Protein AF-A0A399XQE9-F1 (afdb_monomer)

Sequence (237 aa):
MIFMLGLTLIFTWCTAFAGTRGLAKRIDSIGIAAVGGVVSLILTFLMLDSSIAAGPASAPYKAVIDPITFALFAFGCAGLLVFQWRRRRDPWSIAGAIVTLFLLTSKVHSPQYMIWLVAFFVVVNVPWWLIVPYLAADAVLLYSGFYWFATSPQLARNSWQDTFVISVYWRTAALLALLWWFTLAGRDLITGPGAVVEAERDRIEEPPVAEVVRSTGQALDGEEEFDELVPSGGTAL

pLDDT: mean 73.22, std 19.04, range [32.12, 97.12]

Foldseek 3Di:
DVVVVLVVVVVVVVVVPPDDDDPDPCPVVCVVVVVVVVVVVVVLVVLQVVLVVCPCVDPSVCVNLVVVLVVQLVVQLVVLVVLCVVQQFDVLLSVLLSLLSCCLSDPDDDVVSVVVNVVSCVVLVPDPVLVVQLVVLSVQLVVLVVCCVVPDDVSDDDPSVVSNVVSNVSNNVSSVVSSVCSSVSGDRCCPDVVVVVVVVVVVVVPDCVVVVVVVVVVVVVPPPPPPPDDDDDDDDD

Nearest PDB structures (foldseek):
  5c5b-assembly2_D  TM=2.072E-01  e=4.483E-01  Homo sapiens
  2z0o-assembly1_A-2  TM=2.409E-01  e=1.350E+00  Homo sapiens
  4h8s-assembly2_C  TM=1.877E-01  e=1.281E+00  Homo sapiens
  4nqi-assembly2_D  TM=1.973E-01  e=6.189E+00  Dictyostelium discoideum
  4nqi-assembly1_A  TM=1.932E-01  e=8.047E+00  Dictyostelium discoideum

Structure (mmCIF, N/CA/C/O backbone):
data_AF-A0A399XQE9-F1
#
_entry.id   AF-A0A399XQE9-F1
#
loop_
_atom_site.group_PDB
_atom_site.id
_atom_site.type_symbol
_atom_site.label_atom_id
_atom_site.label_alt_id
_atom_site.label_comp_id
_atom_site.label_asym_id
_atom_site.label_entity_id
_atom_site.label_seq_id
_atom_site.pdbx_PDB_ins_code
_atom_site.Cartn_x
_atom_site.Cartn_y
_atom_site.Cartn_z
_atom_site.occupancy
_atom_site.B_iso_or_equiv
_atom_site.auth_seq_id
_atom_site.auth_comp_id
_atom_site.auth_asym_id
_atom_site.auth_atom_id
_atom_site.pdbx_PDB_model_num
ATOM 1 N N . MET A 1 1 ? 7.052 10.022 -12.055 1.00 36.12 1 MET A N 1
ATOM 2 C CA . MET A 1 1 ? 5.642 10.486 -12.102 1.00 36.12 1 MET A CA 1
ATOM 3 C C . MET A 1 1 ? 4.800 10.054 -10.891 1.00 36.12 1 MET A C 1
ATOM 5 O O . MET A 1 1 ? 4.161 10.920 -10.316 1.00 36.12 1 MET A O 1
ATOM 9 N N . ILE A 1 2 ? 4.845 8.790 -10.430 1.00 37.56 2 ILE A N 1
ATOM 10 C CA . ILE A 1 2 ? 4.128 8.304 -9.216 1.00 37.56 2 ILE A CA 1
ATOM 11 C C . ILE A 1 2 ? 4.523 9.078 -7.943 1.00 37.56 2 ILE A C 1
ATOM 13 O O . ILE A 1 2 ? 3.669 9.466 -7.151 1.00 37.56 2 ILE A O 1
ATOM 17 N N . PHE A 1 3 ? 5.815 9.385 -7.795 1.00 39.41 3 PHE A N 1
ATOM 18 C CA . PHE A 1 3 ? 6.340 10.157 -6.664 1.00 39.41 3 PHE A CA 1
ATOM 19 C C . PHE A 1 3 ? 5.777 11.583 -6.570 1.00 39.41 3 PHE A C 1
ATOM 21 O O . PHE A 1 3 ? 5.604 12.090 -5.467 1.00 39.41 3 PHE A O 1
ATOM 28 N N . MET A 1 4 ? 5.441 12.223 -7.696 1.00 32.12 4 MET A N 1
ATOM 29 C CA . MET A 1 4 ? 4.941 13.601 -7.673 1.00 32.12 4 MET A CA 1
ATOM 30 C C . MET A 1 4 ? 3.479 13.682 -7.223 1.00 32.12 4 MET A C 1
ATOM 32 O O . MET A 1 4 ? 3.126 14.600 -6.488 1.00 32.12 4 MET A O 1
ATOM 36 N N . LEU A 1 5 ? 2.639 12.700 -7.569 1.00 38.34 5 LEU A N 1
ATOM 37 C CA . LEU A 1 5 ? 1.239 12.686 -7.127 1.00 38.34 5 LEU A CA 1
ATOM 38 C C . LEU A 1 5 ? 1.122 12.390 -5.621 1.00 38.34 5 LEU A C 1
ATOM 40 O O . LEU A 1 5 ? 0.339 13.040 -4.934 1.00 38.34 5 LEU A O 1
ATOM 44 N N . GLY A 1 6 ? 1.957 11.490 -5.086 1.00 35.56 6 GLY A N 1
ATOM 45 C CA . GLY A 1 6 ? 1.989 11.183 -3.649 1.00 35.56 6 GLY A CA 1
ATOM 46 C C . GLY A 1 6 ? 2.502 12.340 -2.783 1.00 35.56 6 GLY A C 1
ATOM 47 O O . GLY A 1 6 ? 1.895 12.654 -1.760 1.00 35.56 6 GLY A O 1
ATOM 48 N N . LEU A 1 7 ? 3.572 13.024 -3.211 1.00 45.38 7 LEU A N 1
ATOM 49 C CA . LEU A 1 7 ? 4.134 14.157 -2.465 1.00 45.38 7 LEU A CA 1
ATOM 50 C C . LEU A 1 7 ? 3.169 15.354 -2.431 1.00 45.38 7 LEU A C 1
ATOM 52 O O . LEU A 1 7 ? 3.010 15.984 -1.389 1.00 45.38 7 LEU A O 1
ATOM 56 N N . THR A 1 8 ? 2.483 15.629 -3.547 1.00 43.41 8 THR A N 1
ATOM 57 C CA . THR A 1 8 ? 1.513 16.733 -3.639 1.00 43.41 8 THR A CA 1
ATOM 58 C C . THR A 1 8 ? 0.302 16.480 -2.738 1.00 43.41 8 THR A C 1
ATOM 60 O O . THR A 1 8 ? -0.111 17.380 -2.015 1.00 43.41 8 THR A O 1
ATOM 63 N N . LEU A 1 9 ? -0.214 15.245 -2.686 1.00 46.50 9 LEU A N 1
ATOM 64 C CA . LEU A 1 9 ? -1.343 14.894 -1.814 1.00 46.50 9 LEU A CA 1
ATOM 65 C C . LEU A 1 9 ? -1.002 15.016 -0.321 1.00 46.50 9 LEU A C 1
ATOM 67 O O . LEU A 1 9 ? -1.841 15.478 0.449 1.00 46.50 9 LEU A O 1
ATOM 71 N N . ILE A 1 10 ? 0.226 14.672 0.083 1.00 49.66 10 ILE A N 1
ATOM 72 C CA . ILE A 1 10 ? 0.692 14.792 1.477 1.00 49.66 10 ILE A CA 1
ATOM 73 C C . ILE A 1 10 ? 0.948 16.257 1.851 1.00 49.66 10 ILE A C 1
ATOM 75 O O . ILE A 1 10 ? 0.582 16.686 2.946 1.00 49.66 10 ILE A O 1
ATOM 79 N N . PHE A 1 11 ? 1.507 17.052 0.935 1.00 44.94 11 PHE A N 1
ATOM 80 C CA . PHE A 1 11 ? 1.753 18.476 1.172 1.00 44.94 11 PHE A CA 1
ATOM 81 C C . PHE A 1 11 ? 0.442 19.270 1.278 1.00 44.94 11 PHE A C 1
ATOM 83 O O . PHE A 1 11 ? 0.295 20.090 2.185 1.00 44.94 11 PHE A O 1
ATOM 90 N N . THR A 1 12 ? -0.544 18.969 0.424 1.00 44.22 12 THR A N 1
ATOM 91 C CA . THR A 1 12 ? -1.910 19.513 0.517 1.00 44.22 12 THR A CA 1
ATOM 92 C C . THR A 1 12 ? -2.603 19.097 1.820 1.00 44.22 12 THR A C 1
ATOM 94 O O . THR A 1 12 ? -3.349 19.884 2.402 1.00 44.22 12 THR A O 1
ATOM 97 N N . TRP A 1 13 ? -2.320 17.896 2.332 1.00 43.56 13 TRP A N 1
ATOM 98 C CA . TRP A 1 13 ? -2.824 17.441 3.631 1.00 43.56 13 TRP A CA 1
ATOM 99 C C . TRP A 1 13 ? -2.196 18.199 4.814 1.00 43.56 13 TRP A C 1
ATOM 101 O O . TRP A 1 13 ? -2.898 18.561 5.759 1.00 43.56 13 TRP A O 1
ATOM 111 N N . CYS A 1 14 ? -0.892 18.489 4.765 1.00 43.03 14 CYS A N 1
ATOM 112 C CA . CYS A 1 14 ? -0.188 19.227 5.819 1.00 43.03 14 CYS A CA 1
ATOM 113 C C . CYS A 1 14 ? -0.568 20.714 5.875 1.00 43.03 14 CYS A C 1
ATOM 115 O O . CYS A 1 14 ? -0.676 21.270 6.970 1.00 43.03 14 CYS A O 1
ATOM 117 N N . THR A 1 15 ? -0.807 21.361 4.731 1.00 48.00 15 THR A N 1
ATOM 118 C CA . THR A 1 15 ? -1.210 22.778 4.694 1.00 48.00 15 THR A CA 1
ATOM 119 C C . THR A 1 15 ? -2.660 22.986 5.126 1.00 48.00 15 THR A C 1
ATOM 121 O O . THR A 1 15 ? -2.950 23.976 5.795 1.00 48.00 15 THR A O 1
ATOM 124 N N . ALA A 1 16 ? -3.552 22.027 4.860 1.00 46.34 16 ALA A N 1
ATOM 125 C CA . ALA A 1 16 ? -4.931 22.059 5.350 1.00 46.34 16 ALA A CA 1
ATOM 126 C C . ALA A 1 16 ? -5.043 21.894 6.883 1.00 46.34 16 ALA A C 1
ATOM 128 O O . ALA A 1 16 ? -6.036 22.313 7.475 1.00 46.34 16 ALA A O 1
ATOM 129 N N . PHE A 1 17 ? -4.030 21.310 7.542 1.00 45.00 17 PHE A N 1
ATOM 130 C CA . PHE A 1 17 ? -4.035 21.058 8.990 1.00 45.00 17 PHE A CA 1
ATOM 131 C C . PHE A 1 17 ? -3.495 22.234 9.833 1.00 45.00 17 PHE A C 1
ATOM 133 O O . PHE A 1 17 ? -3.746 22.308 11.038 1.00 45.00 17 PHE A O 1
ATOM 140 N N . ALA A 1 18 ? -2.788 23.189 9.219 1.00 44.09 18 ALA A N 1
ATOM 141 C CA . ALA A 1 18 ? -2.253 24.373 9.892 1.00 44.09 18 ALA A CA 1
ATOM 142 C C . ALA A 1 18 ? -3.331 25.468 10.044 1.00 44.09 18 ALA A C 1
ATOM 144 O O . ALA A 1 18 ? -3.284 26.524 9.416 1.00 44.09 18 ALA A O 1
ATOM 145 N N . GLY A 1 19 ? -4.324 25.183 10.889 1.00 40.09 19 GLY A N 1
ATOM 146 C CA . GLY A 1 19 ? -5.403 26.095 11.258 1.00 40.09 19 GLY A CA 1
ATOM 147 C C . GLY A 1 19 ? -4.909 27.404 11.888 1.00 40.09 19 GLY A C 1
ATOM 148 O O . GLY A 1 19 ? -4.081 27.434 12.798 1.00 40.09 19 GLY A O 1
ATOM 149 N N . THR A 1 20 ? -5.478 28.486 11.378 1.00 48.22 20 THR A N 1
ATOM 150 C CA . THR A 1 20 ? -5.307 29.912 11.662 1.00 48.22 20 THR A CA 1
ATOM 151 C C . THR A 1 20 ? -5.487 30.326 13.131 1.00 48.22 20 THR A C 1
ATOM 153 O O . THR A 1 20 ? -6.606 30.385 13.633 1.00 48.22 20 THR A O 1
ATOM 156 N N . ARG A 1 21 ? -4.407 30.778 13.792 1.00 44.94 21 ARG A N 1
ATOM 157 C CA . ARG A 1 21 ? -4.470 31.798 14.864 1.00 44.94 21 ARG A CA 1
ATOM 158 C C . ARG A 1 21 ? -3.240 32.722 14.826 1.00 44.94 21 ARG A C 1
ATOM 160 O O . ARG A 1 21 ? -2.124 32.273 15.055 1.00 44.94 21 ARG A O 1
ATOM 167 N N . GLY A 1 22 ? -3.469 34.018 14.574 1.00 46.72 22 GLY A N 1
ATOM 168 C CA . GLY A 1 22 ? -2.512 35.117 14.811 1.00 46.72 22 GLY A CA 1
ATOM 169 C C . GLY A 1 22 ? -1.822 35.689 13.562 1.00 46.72 22 GLY A C 1
ATOM 170 O O . GLY A 1 22 ? -0.687 35.330 13.262 1.00 46.72 22 GLY A O 1
ATOM 171 N N . LEU A 1 23 ? -2.494 36.603 12.847 1.00 49.50 23 LEU A N 1
ATOM 172 C CA . LEU A 1 23 ? -2.124 37.033 11.485 1.00 49.50 23 LEU A CA 1
ATOM 173 C C . LEU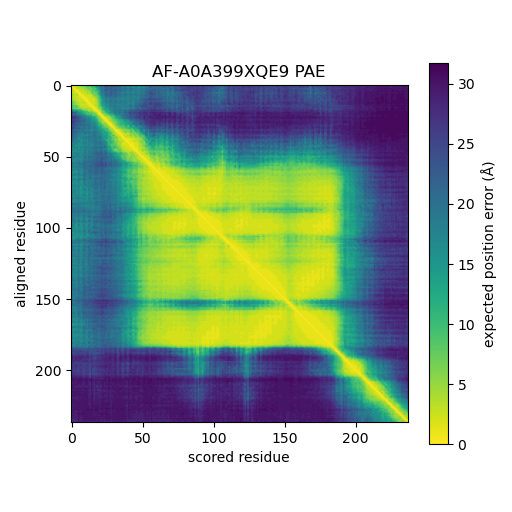 A 1 23 ? -1.225 38.289 11.372 1.00 49.50 23 LEU A C 1
ATOM 175 O O . LEU A 1 23 ? -0.766 38.586 10.280 1.00 49.50 23 LEU A O 1
ATOM 179 N N . ALA A 1 24 ? -0.931 39.044 12.435 1.00 42.66 24 ALA A N 1
ATOM 180 C CA . ALA A 1 24 ? -0.362 40.393 12.243 1.00 42.66 24 ALA A CA 1
ATOM 181 C C . ALA A 1 24 ? 1.175 40.527 12.368 1.00 42.66 24 ALA A C 1
ATOM 183 O O . ALA A 1 24 ? 1.722 41.525 11.921 1.00 42.66 24 ALA A O 1
ATOM 184 N N . LYS A 1 25 ? 1.903 39.550 12.938 1.00 45.38 25 LYS A N 1
ATOM 185 C CA . LYS A 1 25 ? 3.373 39.645 13.156 1.00 45.38 25 LYS A CA 1
ATOM 186 C C . LYS A 1 25 ? 4.239 38.776 12.231 1.00 45.38 25 LYS A C 1
ATOM 188 O O . LYS A 1 25 ? 5.454 38.766 12.375 1.00 45.38 25 LYS A O 1
ATOM 193 N N . ARG A 1 26 ? 3.639 38.023 11.303 1.00 48.34 26 ARG A N 1
ATOM 194 C CA . ARG A 1 26 ? 4.337 36.991 10.507 1.00 48.34 26 ARG A CA 1
ATOM 195 C C . ARG A 1 26 ? 4.832 37.447 9.126 1.00 48.34 26 ARG A C 1
ATOM 197 O O . ARG A 1 26 ? 5.540 36.683 8.482 1.00 48.34 26 ARG A O 1
ATOM 204 N N . ILE A 1 27 ? 4.479 38.644 8.658 1.00 42.94 27 ILE A N 1
ATOM 205 C CA . ILE A 1 27 ? 4.632 39.020 7.240 1.00 42.94 27 ILE A CA 1
ATOM 206 C C . ILE A 1 27 ? 6.106 39.180 6.814 1.00 42.94 27 ILE A C 1
ATOM 208 O O . ILE A 1 27 ? 6.468 38.682 5.751 1.00 42.94 27 ILE A O 1
ATOM 212 N N . ASP A 1 28 ? 6.989 39.696 7.674 1.00 39.31 28 ASP A N 1
ATOM 213 C CA . ASP A 1 28 ? 8.415 39.845 7.323 1.00 39.31 28 ASP A CA 1
ATOM 214 C C . ASP A 1 28 ? 9.219 38.539 7.472 1.00 39.31 28 ASP A C 1
ATOM 216 O O . ASP A 1 28 ? 10.180 38.291 6.746 1.00 39.31 28 ASP A O 1
ATOM 220 N N . SER A 1 29 ? 8.793 37.637 8.365 1.00 44.66 29 SER A N 1
ATOM 221 C CA . SER A 1 29 ? 9.433 36.325 8.574 1.00 44.66 29 SER A CA 1
ATOM 222 C C . SER A 1 29 ? 9.066 35.309 7.485 1.00 44.66 29 SER A C 1
ATOM 224 O O . SER A 1 29 ? 9.827 34.379 7.215 1.00 44.66 29 SER A O 1
ATOM 226 N N . ILE A 1 30 ? 7.899 35.482 6.852 1.00 44.22 30 ILE A N 1
ATOM 227 C CA . ILE A 1 30 ? 7.416 34.624 5.763 1.00 44.22 30 ILE A CA 1
ATOM 228 C C . ILE A 1 30 ? 8.213 34.868 4.475 1.00 44.22 30 ILE A C 1
ATOM 230 O O . ILE A 1 30 ? 8.467 33.909 3.757 1.00 44.22 30 ILE A O 1
ATOM 234 N N . GLY A 1 31 ? 8.674 36.095 4.202 1.00 35.50 31 GLY A N 1
ATOM 235 C CA . GLY A 1 31 ? 9.421 36.412 2.976 1.00 35.50 31 GLY A CA 1
ATOM 236 C C . GLY A 1 31 ? 10.750 35.655 2.852 1.00 35.50 31 GLY A C 1
ATOM 237 O O . GLY A 1 31 ? 11.025 35.044 1.822 1.00 35.50 31 GLY A O 1
ATOM 238 N N . ILE A 1 32 ? 11.548 35.609 3.923 1.00 40.22 32 ILE A N 1
ATOM 239 C CA . ILE A 1 32 ? 12.858 34.928 3.929 1.00 40.22 32 ILE A CA 1
ATOM 240 C C . ILE A 1 32 ? 12.692 33.398 3.981 1.00 40.22 32 ILE A C 1
ATOM 242 O O . ILE A 1 32 ? 13.408 32.672 3.289 1.00 40.22 32 ILE A O 1
ATOM 246 N N . ALA A 1 33 ? 11.702 32.897 4.729 1.00 37.69 33 ALA A N 1
ATOM 247 C CA . ALA A 1 33 ? 11.375 31.470 4.768 1.00 37.69 33 ALA A CA 1
ATOM 248 C C . ALA A 1 33 ? 10.777 30.962 3.442 1.00 37.69 33 ALA A C 1
ATOM 250 O O . ALA A 1 33 ? 11.044 29.828 3.048 1.00 37.69 33 ALA A O 1
ATOM 251 N N . ALA A 1 34 ? 10.015 31.793 2.725 1.00 37.66 34 ALA A N 1
ATOM 252 C CA . ALA A 1 34 ? 9.467 31.462 1.413 1.00 37.66 34 ALA A CA 1
ATOM 253 C C . ALA A 1 34 ? 10.558 31.426 0.337 1.00 37.66 34 ALA A C 1
ATOM 255 O O . ALA A 1 34 ? 10.585 30.489 -0.454 1.00 37.66 34 ALA A O 1
ATOM 256 N N . VAL A 1 35 ? 11.503 32.373 0.339 1.00 41.50 35 VAL A N 1
ATOM 257 C CA . VAL A 1 35 ? 12.636 32.368 -0.606 1.00 41.50 35 VAL A CA 1
ATOM 258 C C . VAL A 1 35 ? 13.576 31.187 -0.335 1.00 41.50 35 VAL A C 1
ATOM 260 O O . VAL A 1 35 ? 13.934 30.468 -1.266 1.00 41.50 35 VAL A O 1
ATOM 263 N N . GLY A 1 36 ? 13.906 30.910 0.932 1.00 37.31 36 GLY A N 1
ATOM 264 C CA . GLY A 1 36 ? 14.682 29.720 1.308 1.00 37.31 36 GLY A CA 1
ATOM 265 C C . GLY A 1 36 ? 13.955 28.408 0.991 1.00 37.31 36 GLY A C 1
ATOM 266 O O . GLY A 1 36 ? 14.570 27.459 0.506 1.00 37.31 36 GLY A O 1
ATOM 267 N N . GLY A 1 37 ? 12.635 28.373 1.187 1.00 41.78 37 GLY A N 1
ATOM 268 C CA . GLY A 1 37 ? 11.780 27.242 0.838 1.00 41.78 37 GLY A CA 1
ATOM 269 C C . GLY A 1 37 ? 11.727 26.986 -0.665 1.00 41.78 37 GLY A C 1
ATOM 270 O O . GLY A 1 37 ? 11.872 25.842 -1.077 1.00 41.78 37 GLY A O 1
ATOM 271 N N . VAL A 1 38 ? 11.603 28.032 -1.486 1.00 47.47 38 VAL A N 1
ATOM 272 C CA . VAL A 1 38 ? 11.597 27.932 -2.955 1.00 47.47 38 VAL A CA 1
ATOM 273 C C . VAL A 1 38 ? 12.956 27.468 -3.480 1.00 47.47 38 VAL A C 1
ATOM 275 O O . VAL A 1 38 ? 13.002 26.561 -4.305 1.00 47.47 38 VAL A O 1
ATOM 278 N N . VAL A 1 39 ? 14.066 27.998 -2.957 1.00 47.84 39 VAL A N 1
ATOM 279 C CA . VAL A 1 39 ? 15.419 27.539 -3.325 1.00 47.84 39 VAL A CA 1
ATOM 280 C C . VAL A 1 39 ? 15.646 26.086 -2.894 1.00 47.84 39 VAL A C 1
ATOM 282 O O . VAL A 1 39 ? 16.178 25.299 -3.672 1.00 47.84 39 VAL A O 1
ATOM 285 N N . SER A 1 40 ? 15.186 25.689 -1.704 1.00 47.16 40 SER A N 1
ATOM 286 C CA . SER A 1 40 ? 15.262 24.300 -1.230 1.00 47.16 40 SER A CA 1
ATOM 287 C C . SER A 1 40 ? 14.404 23.348 -2.072 1.00 47.16 40 SER A C 1
ATOM 289 O O . SER A 1 40 ? 14.862 22.257 -2.410 1.00 47.16 40 SER A O 1
ATOM 291 N N . LEU A 1 41 ? 13.206 23.768 -2.493 1.00 55.91 41 LEU A N 1
ATOM 292 C CA . LEU A 1 41 ? 12.329 23.003 -3.387 1.00 55.91 41 LEU A CA 1
ATOM 293 C C . LEU A 1 41 ? 12.936 22.849 -4.782 1.00 55.91 41 LEU A C 1
ATOM 295 O O . LEU A 1 41 ? 12.914 21.751 -5.329 1.00 55.91 41 LEU A O 1
ATOM 299 N N . ILE A 1 42 ? 13.522 23.918 -5.329 1.00 59.50 42 ILE A N 1
ATOM 300 C CA . ILE A 1 42 ? 14.213 23.906 -6.624 1.00 59.50 42 ILE A CA 1
ATOM 301 C C . ILE A 1 42 ? 15.447 23.003 -6.561 1.00 59.50 42 ILE A C 1
ATOM 303 O O . ILE A 1 42 ? 15.623 22.160 -7.433 1.00 59.50 42 ILE A O 1
ATOM 307 N N . LEU A 1 43 ? 16.274 23.107 -5.517 1.00 54.50 43 LEU A N 1
ATOM 308 C CA . LEU A 1 43 ? 17.444 22.241 -5.342 1.00 54.50 43 LEU A CA 1
ATOM 309 C C . LEU A 1 43 ? 17.049 20.777 -5.144 1.00 54.50 43 LEU A C 1
ATOM 311 O O . LEU A 1 43 ? 17.681 19.898 -5.720 1.00 54.50 43 LEU A O 1
ATOM 315 N N . THR A 1 44 ? 15.980 20.514 -4.389 1.00 61.34 44 THR A N 1
ATOM 316 C CA . THR A 1 44 ? 15.436 19.160 -4.213 1.00 61.34 44 THR A CA 1
ATOM 317 C C . THR A 1 44 ? 14.899 18.618 -5.533 1.00 61.34 44 THR A C 1
ATOM 319 O O . THR A 1 44 ? 15.145 17.463 -5.859 1.00 61.34 44 THR A O 1
ATOM 322 N N . PHE A 1 45 ? 14.216 19.447 -6.324 1.00 66.06 45 PHE A N 1
ATOM 323 C CA . PHE A 1 45 ? 13.711 19.079 -7.643 1.00 66.06 45 PHE A CA 1
ATOM 324 C C . PHE A 1 45 ? 14.847 18.797 -8.638 1.00 66.06 45 PHE A C 1
ATOM 326 O O . PHE A 1 45 ? 14.804 17.784 -9.327 1.00 66.06 45 PHE A O 1
ATOM 333 N N . LEU A 1 46 ? 15.901 19.617 -8.660 1.00 63.34 46 LEU A N 1
ATOM 334 C CA . LEU A 1 46 ? 17.082 19.419 -9.513 1.00 63.34 46 LEU A CA 1
ATOM 335 C C . LEU A 1 46 ? 17.920 18.198 -9.088 1.00 63.34 46 LEU A C 1
ATOM 337 O O . LEU A 1 46 ? 18.401 17.444 -9.935 1.00 63.34 46 LEU A O 1
ATOM 341 N N . MET A 1 47 ? 18.071 17.961 -7.781 1.00 65.31 47 MET A N 1
ATOM 342 C CA . MET A 1 47 ? 18.687 16.741 -7.236 1.00 65.31 47 MET A CA 1
ATOM 343 C C . MET A 1 47 ? 17.864 15.498 -7.570 1.00 65.31 47 MET A C 1
ATOM 345 O O . MET A 1 47 ? 18.421 14.451 -7.894 1.00 65.31 47 MET A O 1
ATOM 349 N N . LEU A 1 48 ? 16.536 15.607 -7.520 1.00 69.44 48 LEU A N 1
ATOM 350 C CA . LEU A 1 48 ? 15.632 14.522 -7.875 1.00 69.44 48 LEU A CA 1
ATOM 351 C C . LEU A 1 48 ? 15.698 14.220 -9.377 1.00 69.44 48 LEU A C 1
ATOM 353 O O . LEU A 1 48 ? 15.780 13.053 -9.741 1.00 69.44 48 LEU A O 1
ATOM 357 N N . ASP A 1 49 ? 15.732 15.240 -10.234 1.00 71.31 49 ASP A N 1
ATOM 358 C CA . ASP A 1 49 ? 15.830 15.086 -11.691 1.00 71.31 49 ASP A CA 1
ATOM 359 C C . ASP A 1 49 ? 17.153 14.423 -12.107 1.00 71.31 49 ASP A C 1
ATOM 361 O O . ASP A 1 49 ? 17.161 13.400 -12.793 1.00 71.31 49 ASP A O 1
ATOM 365 N N . SER A 1 50 ? 18.275 14.915 -11.576 1.00 69.75 50 SER A N 1
ATOM 366 C CA . SER A 1 50 ? 19.602 14.325 -11.812 1.00 69.75 50 SER A CA 1
ATOM 367 C C . SER A 1 50 ? 19.730 12.895 -11.267 1.00 69.75 50 SER A C 1
ATOM 369 O O . SER A 1 50 ? 20.329 12.032 -11.913 1.00 69.75 50 SER A O 1
ATOM 371 N N . SER A 1 51 ? 19.113 12.602 -10.121 1.00 72.00 51 SER A N 1
ATOM 372 C CA . SER A 1 51 ? 19.093 11.252 -9.542 1.00 72.00 51 SER A CA 1
ATOM 373 C C . SER A 1 51 ? 18.194 10.290 -10.323 1.00 72.00 51 SER A C 1
ATOM 375 O O . SER A 1 51 ? 18.540 9.119 -10.473 1.00 72.00 51 SER A O 1
ATOM 377 N N . ILE A 1 52 ? 17.062 10.763 -10.857 1.00 71.31 52 ILE A N 1
ATOM 378 C CA . ILE A 1 52 ? 16.185 9.978 -11.740 1.00 71.31 52 ILE A CA 1
ATOM 379 C C . ILE A 1 52 ? 16.901 9.678 -13.062 1.00 71.31 52 ILE A C 1
ATOM 381 O O . ILE A 1 52 ? 16.862 8.535 -13.522 1.00 71.31 52 ILE A O 1
ATOM 385 N N . ALA A 1 53 ? 17.598 10.664 -13.635 1.00 77.25 53 ALA A N 1
ATOM 386 C CA . ALA A 1 53 ? 18.359 10.507 -14.873 1.00 77.25 53 ALA A CA 1
ATOM 387 C C . ALA A 1 53 ? 19.515 9.498 -14.742 1.00 77.25 53 ALA A C 1
ATOM 389 O O . ALA A 1 53 ? 19.793 8.758 -15.684 1.00 77.25 53 ALA A O 1
ATOM 390 N N . ALA A 1 54 ? 20.150 9.410 -13.567 1.00 77.81 54 ALA A N 1
ATOM 391 C CA . ALA A 1 54 ? 21.202 8.429 -13.280 1.00 77.81 54 ALA A CA 1
ATOM 392 C C . ALA A 1 54 ? 20.701 6.967 -13.263 1.00 77.81 54 ALA A C 1
ATOM 394 O O . ALA A 1 54 ? 21.499 6.029 -13.321 1.00 77.81 54 ALA A O 1
ATOM 395 N N . GLY A 1 55 ? 19.384 6.758 -13.201 1.00 74.69 55 GLY A N 1
ATOM 396 C CA . GLY A 1 55 ? 18.751 5.447 -13.277 1.00 74.69 55 GLY A CA 1
ATOM 397 C C . GLY A 1 55 ? 18.696 4.693 -11.939 1.00 74.69 55 GLY A C 1
ATOM 398 O O . GLY A 1 55 ? 19.474 4.956 -11.018 1.00 74.69 55 GLY A O 1
ATOM 399 N N . PRO A 1 56 ? 17.789 3.706 -11.814 1.00 73.94 56 PRO A N 1
ATOM 400 C CA . PRO A 1 56 ? 17.387 3.121 -10.530 1.00 73.94 56 PRO A CA 1
ATOM 401 C C . PRO A 1 56 ? 18.466 2.282 -9.828 1.00 73.94 56 PRO A C 1
ATOM 403 O O . PRO A 1 56 ? 18.410 2.065 -8.616 1.00 73.94 56 PRO A O 1
ATOM 406 N N . ALA A 1 57 ? 19.462 1.796 -10.572 1.00 78.56 57 ALA A N 1
ATOM 407 C CA . ALA A 1 57 ? 20.576 1.035 -10.009 1.00 78.56 57 ALA A CA 1
ATOM 408 C C . ALA A 1 57 ? 21.667 1.932 -9.394 1.00 78.56 57 ALA A C 1
ATOM 410 O O . ALA A 1 57 ? 22.476 1.443 -8.599 1.00 78.56 57 ALA A O 1
ATOM 411 N N . SER A 1 58 ? 21.683 3.223 -9.741 1.00 85.38 58 SER A N 1
ATOM 412 C CA . SER A 1 58 ? 22.749 4.155 -9.381 1.00 85.38 58 SER A CA 1
ATOM 413 C C . SER A 1 58 ? 22.735 4.531 -7.892 1.00 85.38 58 SER A C 1
ATOM 415 O O . SER A 1 58 ? 21.690 4.579 -7.238 1.00 85.38 58 SER A O 1
ATOM 417 N N . ALA A 1 59 ? 23.919 4.806 -7.340 1.00 87.06 59 ALA A N 1
ATOM 418 C CA . ALA A 1 59 ? 24.076 5.316 -5.979 1.00 87.06 59 ALA A CA 1
ATOM 419 C C . ALA A 1 59 ? 23.304 6.629 -5.709 1.00 87.06 59 ALA A C 1
ATOM 421 O O . ALA A 1 59 ? 22.606 6.672 -4.694 1.00 87.06 59 ALA A O 1
ATOM 422 N N . PRO A 1 60 ? 23.349 7.667 -6.577 1.00 85.12 60 PRO A N 1
ATOM 423 C CA . PRO A 1 60 ? 22.597 8.904 -6.342 1.00 85.12 60 PRO A CA 1
ATOM 424 C C . PRO A 1 60 ? 21.082 8.677 -6.301 1.00 85.12 60 PRO A C 1
ATOM 426 O O . PRO A 1 60 ? 20.415 9.200 -5.412 1.00 85.12 60 PRO A O 1
ATOM 429 N N . TYR A 1 61 ? 20.541 7.816 -7.172 1.00 82.06 61 TYR A N 1
ATOM 430 C CA . TYR A 1 61 ? 19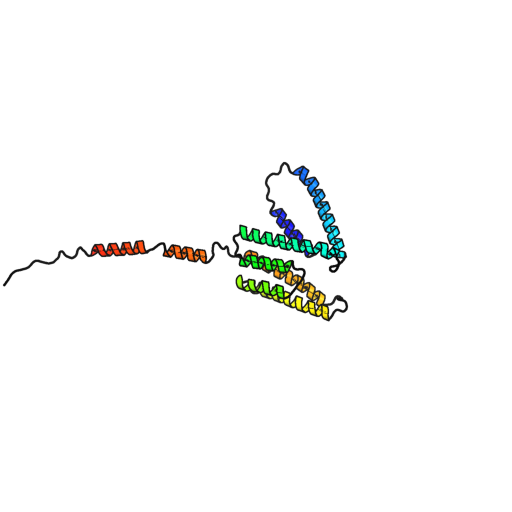.125 7.443 -7.123 1.00 82.06 61 TYR A CA 1
ATOM 431 C C . TYR A 1 61 ? 18.732 6.854 -5.765 1.00 82.06 61 TYR A C 1
ATOM 433 O O . TYR A 1 61 ? 17.766 7.298 -5.141 1.00 82.06 61 TYR A O 1
ATOM 441 N N . LYS A 1 62 ? 19.502 5.874 -5.278 1.00 84.75 62 LYS A N 1
ATOM 442 C CA . LYS A 1 62 ? 19.238 5.216 -3.989 1.00 84.75 62 LYS A CA 1
ATOM 443 C C . LYS A 1 62 ? 19.347 6.194 -2.819 1.00 84.75 62 LYS A C 1
ATOM 445 O O . LYS A 1 62 ? 18.485 6.175 -1.946 1.00 84.75 62 LYS A O 1
ATOM 450 N N . ALA A 1 63 ? 20.344 7.081 -2.841 1.00 86.06 63 ALA A N 1
ATOM 451 C CA . ALA A 1 63 ? 20.565 8.084 -1.800 1.00 86.06 63 ALA A CA 1
ATOM 452 C C . ALA A 1 63 ? 19.385 9.056 -1.632 1.00 86.06 63 ALA A C 1
ATOM 454 O O . ALA A 1 63 ? 19.159 9.549 -0.531 1.00 86.06 63 ALA A O 1
ATOM 455 N N . VAL A 1 64 ? 18.618 9.308 -2.697 1.00 85.31 64 VAL A N 1
ATOM 456 C CA . VAL A 1 64 ? 17.422 10.162 -2.652 1.00 85.31 64 VAL A CA 1
ATOM 457 C C . VAL A 1 64 ? 16.162 9.356 -2.333 1.00 85.31 64 VAL A C 1
ATOM 459 O O . VAL A 1 64 ? 15.366 9.751 -1.482 1.00 85.31 64 VAL A O 1
ATOM 462 N N . ILE A 1 65 ? 15.962 8.213 -2.989 1.00 82.69 65 ILE A N 1
ATOM 463 C CA . ILE A 1 65 ? 14.707 7.455 -2.886 1.00 82.69 65 ILE A CA 1
ATOM 464 C C . ILE A 1 65 ? 14.563 6.727 -1.551 1.00 82.69 65 ILE A C 1
ATOM 466 O O . ILE A 1 65 ? 13.451 6.667 -1.020 1.00 82.69 65 ILE A O 1
ATOM 470 N N . ASP A 1 66 ? 15.651 6.203 -0.988 1.00 86.56 66 ASP A N 1
ATOM 471 C CA . ASP A 1 66 ? 15.610 5.481 0.285 1.00 86.56 66 ASP A CA 1
ATOM 472 C C . ASP A 1 66 ? 15.098 6.360 1.450 1.00 86.56 66 ASP A C 1
ATOM 474 O O . ASP A 1 66 ? 14.122 5.957 2.093 1.00 86.56 66 ASP A O 1
ATOM 478 N N . PRO A 1 67 ? 15.640 7.572 1.713 1.00 87.12 67 PRO A N 1
ATOM 479 C CA . PRO A 1 67 ? 15.134 8.420 2.792 1.00 87.12 67 PRO A CA 1
ATOM 480 C C . PRO A 1 67 ? 13.727 8.957 2.517 1.00 87.12 67 PRO A C 1
ATOM 482 O O . PRO A 1 67 ? 12.935 9.049 3.452 1.00 87.12 67 PRO A O 1
ATOM 485 N N . ILE A 1 68 ? 13.376 9.267 1.262 1.00 84.88 68 ILE A N 1
ATOM 486 C CA . ILE A 1 68 ? 12.013 9.700 0.907 1.00 84.88 68 ILE A CA 1
ATOM 487 C C . ILE A 1 68 ? 11.010 8.598 1.239 1.00 84.88 68 ILE A C 1
ATOM 489 O O . ILE A 1 68 ? 9.995 8.846 1.887 1.00 84.88 68 ILE A O 1
ATOM 493 N N . THR A 1 69 ? 11.303 7.372 0.818 1.00 81.62 69 THR A N 1
ATOM 494 C CA . THR A 1 69 ? 10.436 6.216 1.046 1.00 81.62 69 THR A CA 1
ATOM 495 C C . THR A 1 69 ? 10.279 5.928 2.538 1.00 81.62 69 THR A C 1
ATOM 497 O O . THR A 1 69 ? 9.162 5.718 3.015 1.00 81.62 69 THR A O 1
ATOM 500 N N . PHE A 1 70 ? 11.383 5.979 3.288 1.00 85.88 70 PHE A N 1
ATOM 501 C CA . PHE A 1 70 ? 11.364 5.828 4.740 1.00 85.88 70 PHE A CA 1
ATOM 502 C C . PHE A 1 70 ? 10.541 6.929 5.420 1.00 85.88 70 PHE A C 1
ATOM 504 O O . PHE A 1 70 ? 9.706 6.630 6.272 1.00 85.88 70 PHE A O 1
ATOM 511 N N . ALA A 1 71 ? 10.725 8.188 5.019 1.00 85.81 71 ALA A N 1
ATOM 512 C CA . ALA A 1 71 ? 9.971 9.314 5.556 1.00 85.81 71 ALA A CA 1
ATOM 513 C C . ALA A 1 71 ? 8.469 9.171 5.270 1.00 85.81 71 ALA A C 1
ATOM 515 O O . ALA A 1 71 ? 7.663 9.335 6.181 1.00 85.81 71 ALA A O 1
ATOM 516 N N . LEU A 1 72 ? 8.084 8.805 4.043 1.00 84.38 72 LEU A N 1
ATOM 517 C CA . LEU A 1 72 ? 6.684 8.560 3.676 1.00 84.38 72 LEU A CA 1
ATOM 518 C C . LEU A 1 72 ? 6.051 7.473 4.547 1.00 84.38 72 LEU A C 1
ATOM 520 O O . LEU A 1 72 ? 4.940 7.656 5.047 1.00 84.38 72 LEU A O 1
ATOM 524 N N . PHE A 1 73 ? 6.768 6.371 4.771 1.00 86.38 73 PHE A N 1
ATOM 525 C CA . PHE A 1 73 ? 6.304 5.306 5.651 1.00 86.38 73 PHE A CA 1
ATOM 526 C C . PHE A 1 73 ? 6.177 5.784 7.105 1.00 86.38 73 PHE A C 1
ATOM 528 O O . PHE A 1 73 ? 5.126 5.610 7.719 1.00 86.38 73 PHE A O 1
ATOM 535 N N . ALA A 1 74 ? 7.205 6.444 7.646 1.00 85.62 74 ALA A N 1
ATOM 536 C CA . ALA A 1 74 ? 7.219 6.923 9.027 1.00 85.62 74 ALA A CA 1
ATOM 537 C C . ALA A 1 74 ? 6.114 7.959 9.297 1.00 85.62 74 ALA A C 1
ATOM 539 O O . ALA A 1 74 ? 5.362 7.825 10.266 1.00 85.62 74 ALA A O 1
ATOM 540 N N . PHE A 1 75 ? 5.967 8.960 8.424 1.00 86.56 75 PHE A N 1
ATOM 541 C CA . PHE A 1 75 ? 4.921 9.976 8.543 1.00 86.56 75 PHE A CA 1
ATOM 542 C C . PHE A 1 75 ? 3.526 9.400 8.308 1.00 86.56 75 PHE A C 1
ATOM 544 O O . PHE A 1 75 ? 2.594 9.784 9.013 1.00 86.56 75 PHE A O 1
ATOM 551 N N . GLY A 1 76 ? 3.368 8.457 7.376 1.00 84.50 76 GLY A N 1
ATOM 552 C CA . GLY A 1 76 ? 2.093 7.776 7.170 1.00 84.50 76 GLY A CA 1
ATOM 553 C C . GLY A 1 76 ? 1.688 6.929 8.383 1.00 84.50 76 GLY A C 1
ATOM 554 O O . GLY A 1 76 ? 0.547 7.025 8.829 1.00 84.50 76 GLY A O 1
ATOM 555 N N . CYS A 1 77 ? 2.623 6.192 8.992 1.00 89.12 77 CYS A N 1
ATOM 556 C CA . CYS A 1 77 ? 2.395 5.468 10.246 1.00 89.12 77 CYS A CA 1
ATOM 557 C C . CYS A 1 77 ? 2.005 6.417 11.384 1.00 89.12 77 CYS A C 1
ATOM 559 O O . CYS A 1 77 ? 0.991 6.197 12.046 1.00 89.12 77 CYS A O 1
ATOM 561 N N . ALA A 1 78 ? 2.755 7.505 11.582 1.00 88.06 78 ALA A N 1
ATOM 562 C CA . ALA A 1 78 ? 2.419 8.516 12.583 1.00 88.06 78 ALA A CA 1
ATOM 563 C C . ALA A 1 78 ? 1.026 9.123 12.331 1.00 88.06 78 ALA A C 1
ATOM 565 O O . ALA A 1 78 ? 0.237 9.269 13.263 1.00 88.06 78 ALA A O 1
ATOM 566 N N . GLY A 1 79 ? 0.689 9.416 11.071 1.00 85.75 79 GLY A N 1
ATOM 567 C CA . GLY A 1 79 ? -0.625 9.909 10.665 1.00 85.75 79 GLY A CA 1
ATOM 568 C C . GLY A 1 79 ? -1.754 8.930 10.989 1.00 85.75 79 GLY A C 1
ATOM 569 O O . GLY A 1 79 ? -2.765 9.340 11.559 1.00 85.75 79 GLY A O 1
ATOM 570 N N . LEU A 1 80 ? -1.568 7.638 10.700 1.00 87.44 80 LEU A N 1
ATOM 571 C CA . LEU A 1 80 ? -2.533 6.580 11.019 1.00 87.44 80 LEU A CA 1
ATOM 572 C C . LEU A 1 80 ? -2.713 6.394 12.532 1.00 87.44 80 LEU A C 1
ATOM 574 O O . LEU A 1 80 ? -3.843 6.241 12.991 1.00 87.44 80 LEU A O 1
ATOM 578 N N . LEU A 1 81 ? -1.638 6.480 13.318 1.00 87.12 81 LEU A N 1
ATOM 579 C CA . LEU A 1 81 ? -1.703 6.403 14.783 1.00 87.12 81 LEU A CA 1
ATOM 580 C C . LEU A 1 81 ? -2.388 7.633 15.398 1.00 87.12 81 LEU A C 1
ATOM 582 O O . LEU A 1 81 ? -3.230 7.503 16.286 1.00 87.12 81 LEU A O 1
ATOM 586 N N . VAL A 1 82 ? -2.097 8.840 14.902 1.00 84.12 82 VAL A N 1
ATOM 587 C CA . VAL A 1 82 ? -2.805 10.064 15.321 1.00 84.12 82 VAL A CA 1
ATOM 588 C C . VAL A 1 82 ? -4.281 9.995 14.925 1.00 84.12 82 VAL A C 1
ATOM 590 O O . VAL A 1 82 ? -5.153 10.403 15.698 1.00 84.12 82 VAL A O 1
ATOM 593 N N . PHE A 1 83 ? -4.580 9.462 13.740 1.00 80.56 83 PHE A N 1
ATOM 594 C CA . PHE A 1 83 ? -5.948 9.231 13.287 1.00 80.56 83 PHE A CA 1
ATOM 595 C C . PHE A 1 83 ? -6.679 8.242 14.201 1.00 80.56 83 PHE A C 1
ATOM 597 O O . PHE A 1 83 ? -7.780 8.552 14.660 1.00 80.56 83 PHE A O 1
ATOM 604 N N . GLN A 1 84 ? -6.044 7.117 14.544 1.00 85.12 84 GLN A N 1
ATOM 605 C CA . GLN A 1 84 ? -6.551 6.149 15.517 1.00 85.12 84 GLN A CA 1
ATOM 606 C C . GLN A 1 84 ? -6.842 6.813 16.863 1.00 85.12 84 GLN A C 1
ATOM 608 O O . GLN A 1 84 ? -7.948 6.666 17.382 1.00 85.12 84 GLN A O 1
ATOM 613 N N . TRP A 1 85 ? -5.890 7.577 17.408 1.00 81.12 85 TRP A N 1
ATOM 614 C CA . TRP A 1 85 ? -6.047 8.263 18.692 1.00 81.12 85 TRP A CA 1
ATOM 615 C C . TRP A 1 85 ? -7.260 9.195 18.679 1.00 81.12 85 TRP A C 1
ATOM 617 O O . TRP A 1 85 ? -8.083 9.175 19.597 1.00 81.12 85 TRP A O 1
ATOM 627 N N . ARG A 1 86 ? -7.389 10.024 17.637 1.00 82.94 86 ARG A N 1
ATOM 628 C CA . ARG A 1 86 ? -8.454 11.034 17.543 1.00 82.94 86 ARG A CA 1
ATOM 629 C C . ARG A 1 86 ? -9.830 10.448 17.274 1.00 82.94 86 ARG A C 1
ATOM 631 O O . ARG A 1 86 ? -10.819 11.037 17.698 1.00 82.94 86 ARG A O 1
ATOM 638 N N . ARG A 1 87 ? -9.900 9.345 16.531 1.00 79.50 87 ARG A N 1
ATOM 639 C CA . ARG A 1 87 ? -11.163 8.737 16.093 1.00 79.50 87 ARG A CA 1
ATOM 640 C C . ARG A 1 87 ? -11.521 7.461 16.854 1.00 79.50 87 ARG A C 1
ATOM 642 O O . ARG A 1 87 ? -12.555 6.895 16.560 1.00 79.50 87 ARG A O 1
ATOM 649 N N . ARG A 1 88 ? -10.694 7.009 17.809 1.00 82.31 88 ARG A N 1
ATOM 650 C CA . ARG A 1 88 ? -10.903 5.778 18.605 1.00 82.31 88 ARG A CA 1
ATOM 651 C C . ARG A 1 88 ? -11.250 4.556 17.735 1.00 82.31 88 ARG A C 1
ATOM 653 O O . ARG A 1 88 ? -12.105 3.745 18.088 1.00 82.31 88 ARG A O 1
ATOM 660 N N . ARG A 1 89 ? -10.560 4.441 16.594 1.00 80.38 89 ARG A N 1
ATOM 661 C CA . ARG A 1 89 ? -10.743 3.354 15.624 1.00 80.38 89 ARG A CA 1
ATOM 662 C C . ARG A 1 89 ? -10.235 2.029 16.180 1.00 80.38 89 ARG A C 1
ATOM 664 O O . ARG A 1 89 ? -9.267 1.999 16.942 1.00 80.38 89 ARG A O 1
ATOM 671 N N . ASP A 1 90 ? -10.855 0.950 15.720 1.00 86.06 90 ASP A N 1
ATOM 672 C CA . ASP A 1 90 ? -10.397 -0.418 15.939 1.00 86.06 90 ASP A CA 1
ATOM 673 C C . ASP A 1 90 ? -8.894 -0.602 15.591 1.00 86.06 90 ASP A C 1
ATOM 675 O O . ASP A 1 90 ? -8.477 -0.277 14.470 1.00 86.06 90 ASP A O 1
ATOM 679 N N . PRO A 1 91 ? -8.059 -1.110 16.523 1.00 89.31 91 PRO A N 1
ATOM 680 C CA . PRO A 1 91 ? -6.627 -1.299 16.306 1.00 89.31 91 PRO A CA 1
ATOM 681 C C . PRO A 1 91 ? -6.312 -2.281 15.175 1.00 89.31 91 PRO A C 1
ATOM 683 O O . PRO A 1 91 ? -5.296 -2.101 14.505 1.00 89.31 91 PRO A O 1
ATOM 686 N N . TRP A 1 92 ? -7.162 -3.282 14.921 1.00 91.25 92 TRP A N 1
ATOM 687 C CA . TRP A 1 92 ? -6.917 -4.264 13.858 1.00 91.25 92 TRP A CA 1
ATOM 688 C C . TRP A 1 92 ? -7.032 -3.635 12.473 1.00 91.25 92 TRP A C 1
ATOM 690 O O . TRP A 1 92 ? -6.183 -3.862 11.609 1.00 91.25 92 TRP A O 1
ATOM 700 N N . SER A 1 93 ? -8.030 -2.773 12.294 1.00 91.75 93 SER A N 1
ATOM 701 C CA . SER A 1 93 ? -8.197 -1.972 11.082 1.00 91.75 93 SER A CA 1
ATOM 702 C C . SER A 1 93 ? -6.987 -1.063 10.826 1.00 91.75 93 SER A C 1
ATOM 704 O O . SER A 1 93 ? -6.479 -1.000 9.707 1.00 91.75 93 SER A O 1
ATOM 706 N N . ILE A 1 94 ? -6.455 -0.413 11.866 1.00 92.50 94 ILE A N 1
ATOM 707 C CA . ILE A 1 94 ? -5.272 0.458 11.746 1.00 92.50 94 ILE A CA 1
ATOM 708 C C . ILE A 1 94 ? -3.992 -0.344 11.491 1.00 92.50 94 ILE A C 1
ATOM 710 O O . ILE A 1 94 ? -3.173 0.066 10.669 1.00 92.50 94 ILE A O 1
ATOM 714 N N . ALA A 1 95 ? -3.824 -1.504 12.126 1.00 94.19 95 ALA A N 1
ATOM 715 C CA . ALA A 1 95 ? -2.708 -2.402 11.845 1.00 94.19 95 ALA A CA 1
ATOM 716 C C . ALA A 1 95 ? -2.727 -2.880 10.380 1.00 94.19 95 ALA A C 1
ATOM 718 O O . ALA A 1 95 ? -1.697 -2.821 9.705 1.00 94.19 95 ALA A O 1
ATOM 719 N N . GLY A 1 96 ? -3.903 -3.235 9.848 1.00 94.50 96 GLY A N 1
ATOM 720 C CA . GLY A 1 96 ? -4.086 -3.541 8.425 1.00 94.50 96 GLY A CA 1
ATOM 721 C C . GLY A 1 96 ? -3.733 -2.361 7.510 1.00 94.50 96 GLY A C 1
ATOM 722 O O . GLY A 1 96 ? -3.042 -2.543 6.503 1.00 94.50 96 GLY A O 1
ATOM 723 N N . ALA A 1 97 ? -4.113 -1.133 7.883 1.00 93.62 97 ALA A N 1
ATOM 724 C CA . ALA A 1 97 ? -3.726 0.083 7.161 1.00 93.62 97 ALA A CA 1
ATOM 725 C C . ALA A 1 97 ? -2.203 0.305 7.157 1.00 93.62 97 ALA A C 1
ATOM 727 O O . ALA A 1 97 ? -1.638 0.626 6.113 1.00 93.62 97 ALA A O 1
ATOM 728 N N . ILE A 1 98 ? -1.525 0.097 8.290 1.00 94.81 98 ILE A N 1
ATOM 729 C CA . ILE A 1 98 ? -0.063 0.231 8.403 1.00 94.81 98 ILE A CA 1
ATOM 730 C C . ILE A 1 98 ? 0.648 -0.808 7.532 1.00 94.81 98 ILE A C 1
ATOM 732 O O . ILE A 1 98 ? 1.591 -0.465 6.818 1.00 94.81 98 ILE A O 1
ATOM 736 N N . VAL A 1 99 ? 0.185 -2.060 7.534 1.00 95.88 99 VAL A N 1
ATOM 737 C CA . VAL A 1 99 ? 0.732 -3.102 6.651 1.00 95.88 99 VAL A CA 1
ATOM 738 C C . VAL A 1 99 ? 0.496 -2.738 5.185 1.00 95.88 99 VAL A C 1
ATOM 740 O O . VAL A 1 99 ? 1.417 -2.818 4.377 1.00 95.88 99 VAL A O 1
ATOM 743 N N . THR A 1 100 ? -0.692 -2.244 4.834 1.00 94.75 100 THR A N 1
ATOM 744 C CA . THR A 1 100 ? -0.985 -1.768 3.471 1.00 94.75 100 THR A CA 1
ATOM 745 C C . THR A 1 100 ? -0.052 -0.626 3.058 1.00 94.75 100 THR A C 1
ATOM 747 O O . THR A 1 100 ? 0.490 -0.633 1.952 1.00 94.75 100 THR A O 1
ATOM 750 N N . LEU A 1 101 ? 0.184 0.330 3.960 1.00 91.50 101 LEU A N 1
ATOM 751 C CA . LEU A 1 101 ? 1.111 1.438 3.751 1.00 91.50 101 LEU A CA 1
ATOM 752 C C . LEU A 1 101 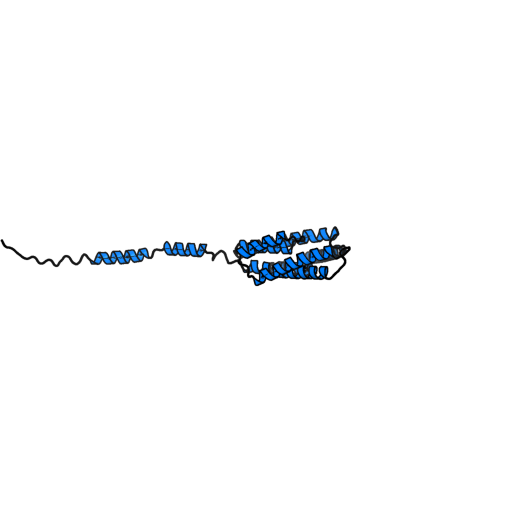? 2.546 0.933 3.553 1.00 91.50 101 LEU A C 1
ATOM 754 O O . LEU A 1 101 ? 3.211 1.368 2.616 1.00 91.50 101 LEU A O 1
ATOM 758 N N . PHE A 1 102 ? 2.994 -0.028 4.367 1.00 93.06 102 PHE A N 1
ATOM 759 C CA . PHE A 1 102 ? 4.290 -0.686 4.196 1.00 93.06 102 PHE A CA 1
ATOM 760 C C . PHE A 1 102 ? 4.420 -1.309 2.799 1.00 93.06 102 PHE A C 1
ATOM 762 O O . PHE A 1 102 ? 5.427 -1.090 2.125 1.00 93.06 102 PHE A O 1
ATOM 769 N N . LEU A 1 103 ? 3.399 -2.029 2.321 1.00 91.81 103 LEU A N 1
ATOM 770 C CA . LEU A 1 103 ? 3.389 -2.654 0.989 1.00 91.81 103 LEU A CA 1
ATOM 771 C C . LEU A 1 103 ? 3.395 -1.637 -0.164 1.00 91.81 103 LEU A C 1
ATOM 773 O O . LEU A 1 103 ? 3.822 -1.988 -1.269 1.00 91.81 103 LEU A O 1
ATOM 777 N N . LEU A 1 104 ? 2.901 -0.420 0.077 1.00 89.06 104 LEU A N 1
ATOM 778 C CA . LEU A 1 104 ? 2.866 0.677 -0.891 1.00 89.06 104 LEU A CA 1
ATOM 779 C C . LEU A 1 104 ? 4.218 1.396 -0.982 1.00 89.06 104 LEU A C 1
ATOM 781 O O . LEU A 1 104 ? 4.633 1.800 -2.065 1.00 89.06 104 LEU A O 1
ATOM 785 N N . THR A 1 105 ? 4.910 1.541 0.149 1.00 87.31 105 THR A N 1
ATOM 786 C CA . THR A 1 105 ? 6.226 2.189 0.217 1.00 87.31 105 THR A CA 1
ATOM 787 C C . THR A 1 105 ? 7.381 1.214 -0.003 1.00 87.31 105 THR A C 1
ATOM 789 O O . THR A 1 105 ? 8.499 1.632 -0.263 1.00 87.31 105 THR A O 1
ATOM 792 N N . SER A 1 106 ? 7.167 -0.095 0.099 1.00 85.81 106 SER A N 1
ATOM 793 C CA . SER A 1 106 ? 8.256 -1.065 -0.039 1.00 85.81 106 SER A CA 1
ATOM 794 C C . SER A 1 106 ? 8.844 -1.075 -1.450 1.00 85.81 106 SER A C 1
ATOM 796 O O . SER A 1 106 ? 8.158 -1.373 -2.424 1.00 85.81 106 SER A O 1
ATOM 798 N N . LYS A 1 107 ? 10.154 -0.813 -1.550 1.00 77.56 107 LYS A N 1
ATOM 799 C CA . LYS A 1 107 ? 10.910 -0.910 -2.811 1.00 77.56 107 LYS A CA 1
ATOM 800 C C . LYS A 1 107 ? 11.164 -2.351 -3.259 1.00 77.56 107 LYS A C 1
ATOM 802 O O . LYS A 1 107 ? 11.401 -2.598 -4.436 1.00 77.56 107 LYS A O 1
ATOM 807 N N . VAL A 1 108 ? 11.163 -3.289 -2.312 1.00 80.12 108 VAL A N 1
ATOM 808 C CA . VAL A 1 108 ? 11.314 -4.719 -2.586 1.00 80.12 108 VAL A CA 1
ATOM 809 C C . VAL A 1 108 ? 9.931 -5.335 -2.585 1.00 80.12 108 VAL A C 1
ATOM 811 O O . VAL A 1 108 ? 9.198 -5.233 -1.603 1.00 80.12 108 VAL A O 1
ATOM 814 N N . HIS A 1 109 ? 9.588 -5.990 -3.685 1.00 81.00 109 HIS A N 1
ATOM 815 C CA . HIS A 1 109 ? 8.395 -6.807 -3.756 1.00 81.00 109 HIS A CA 1
ATOM 816 C C . HIS A 1 109 ? 8.772 -8.260 -3.452 1.00 81.00 109 HIS A C 1
ATOM 818 O O . HIS A 1 109 ? 9.646 -8.827 -4.103 1.00 81.00 109 HIS A O 1
ATOM 824 N N . SER A 1 110 ? 8.127 -8.843 -2.445 1.00 85.25 110 SER A N 1
ATOM 825 C CA . SER A 1 110 ? 8.259 -10.254 -2.091 1.00 85.25 110 SER A CA 1
ATOM 826 C C . SER A 1 110 ? 6.864 -10.835 -1.867 1.00 85.25 110 SER A C 1
ATOM 828 O O . SER A 1 110 ? 6.081 -10.208 -1.142 1.00 85.25 110 SER A O 1
ATOM 830 N N . PRO A 1 111 ? 6.556 -12.038 -2.392 1.00 83.25 111 PRO A N 1
ATOM 831 C CA . PRO A 1 111 ? 5.292 -12.729 -2.118 1.00 83.25 111 PRO A CA 1
ATOM 832 C C . PRO A 1 111 ? 5.016 -12.920 -0.619 1.00 83.25 111 PRO A C 1
ATOM 834 O O . PRO A 1 111 ? 3.867 -12.992 -0.192 1.00 83.25 111 PRO A O 1
ATOM 837 N N . GLN A 1 112 ? 6.062 -12.940 0.214 1.00 89.25 112 GLN A N 1
ATOM 838 C CA . GLN A 1 112 ? 5.919 -13.011 1.667 1.00 89.25 112 GLN A CA 1
ATOM 839 C C . GLN A 1 112 ? 5.216 -11.777 2.262 1.00 89.25 112 GLN A C 1
ATOM 841 O O . GLN A 1 112 ? 4.545 -11.888 3.281 1.00 89.25 112 GLN A O 1
ATOM 846 N N . TYR A 1 113 ? 5.326 -10.594 1.654 1.00 89.69 113 TYR A N 1
ATOM 847 C CA . TYR A 1 113 ? 4.631 -9.409 2.170 1.00 89.69 113 TYR A CA 1
ATOM 848 C C . TYR A 1 113 ? 3.127 -9.465 1.892 1.00 89.69 113 TYR A C 1
ATOM 850 O O . TYR A 1 113 ? 2.338 -8.927 2.666 1.00 89.69 113 TYR A O 1
ATOM 858 N N . MET A 1 114 ? 2.713 -10.163 0.830 1.00 89.00 114 MET A N 1
ATOM 859 C CA . MET A 1 114 ? 1.301 -10.342 0.494 1.00 89.00 114 MET A CA 1
ATOM 860 C C . MET A 1 114 ? 0.550 -11.083 1.609 1.00 89.00 114 MET A C 1
ATOM 862 O O . MET A 1 114 ? -0.540 -10.658 1.992 1.00 89.00 114 MET A O 1
ATOM 866 N N . ILE A 1 115 ? 1.136 -12.151 2.166 1.00 91.94 115 ILE A N 1
ATOM 867 C CA . ILE A 1 115 ? 0.473 -12.976 3.193 1.00 91.94 115 ILE A CA 1
ATOM 868 C C . ILE A 1 115 ? 0.218 -12.216 4.499 1.00 91.94 115 ILE A C 1
ATOM 870 O O . ILE A 1 115 ? -0.735 -12.532 5.208 1.00 91.94 115 ILE A O 1
ATOM 874 N N . TRP A 1 116 ? 1.015 -11.185 4.801 1.00 94.50 116 TRP A N 1
ATOM 875 C CA . TRP A 1 116 ? 0.780 -10.336 5.971 1.00 94.50 116 TRP A CA 1
ATOM 876 C C . TRP A 1 116 ? -0.561 -9.622 5.862 1.00 94.50 116 TRP A C 1
ATOM 878 O O . TRP A 1 116 ? -1.286 -9.523 6.846 1.00 94.50 116 TRP A O 1
ATOM 888 N N . LEU A 1 117 ? -0.915 -9.170 4.658 1.00 93.62 117 LEU A N 1
ATOM 889 C CA . LEU A 1 117 ? -2.164 -8.460 4.423 1.00 93.62 117 LEU A CA 1
ATOM 890 C C . LEU A 1 117 ? -3.381 -9.398 4.437 1.00 93.62 117 LEU 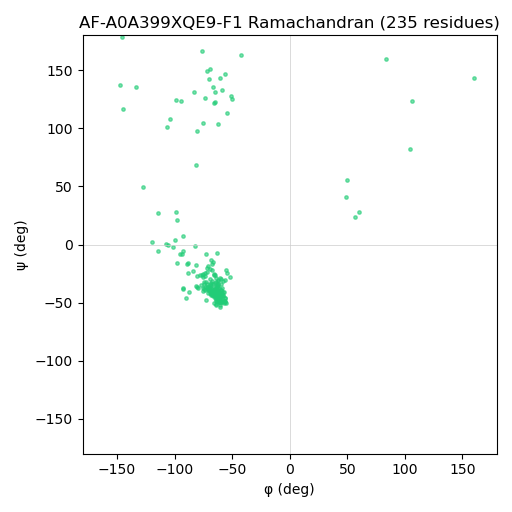A C 1
ATOM 892 O O . LEU A 1 117 ? -4.440 -9.021 4.934 1.00 93.62 117 LEU A O 1
ATOM 896 N N . VAL A 1 118 ? -3.210 -10.642 3.971 1.00 93.69 118 VAL A N 1
ATOM 897 C CA . VAL A 1 118 ? -4.268 -11.670 3.975 1.00 93.69 118 VAL A CA 1
ATOM 898 C C . VAL A 1 118 ? -4.785 -11.950 5.388 1.00 93.69 118 VAL A C 1
ATOM 900 O O . VAL A 1 118 ? -5.992 -12.099 5.570 1.00 93.69 118 VAL A O 1
ATOM 903 N N . ALA A 1 119 ? -3.910 -11.946 6.399 1.00 92.62 119 ALA A N 1
ATOM 904 C CA . ALA A 1 119 ? -4.331 -12.108 7.791 1.00 92.62 119 ALA A CA 1
ATOM 905 C C . ALA A 1 119 ? -5.358 -11.035 8.213 1.00 92.62 119 ALA A C 1
ATOM 907 O O . ALA A 1 119 ? -6.366 -11.349 8.847 1.00 92.62 119 ALA A O 1
ATOM 908 N N . PHE A 1 120 ? -5.163 -9.781 7.795 1.00 94.06 120 PHE A N 1
ATOM 909 C CA . PHE A 1 120 ? -6.077 -8.679 8.115 1.00 94.06 120 PHE A CA 1
ATOM 910 C C . PHE A 1 120 ? -7.373 -8.704 7.305 1.00 94.06 120 PHE A C 1
ATOM 912 O O . PHE A 1 120 ? -8.387 -8.198 7.786 1.00 94.06 120 PHE A O 1
ATOM 919 N N . PHE A 1 121 ? -7.382 -9.314 6.115 1.00 93.50 121 PHE A N 1
ATOM 920 C CA . PHE A 1 121 ? -8.616 -9.486 5.341 1.00 93.50 121 PHE A CA 1
ATOM 921 C C . PHE A 1 121 ? -9.661 -10.287 6.113 1.00 93.50 121 PHE A C 1
ATOM 923 O O . PHE A 1 121 ? -10.838 -9.930 6.092 1.00 93.50 121 PHE A O 1
ATOM 930 N N . VAL A 1 122 ? -9.216 -11.316 6.837 1.00 91.31 122 VAL A N 1
ATOM 931 C CA . VAL A 1 122 ? -10.081 -12.149 7.676 1.00 91.31 122 VAL A CA 1
ATOM 932 C C . VAL A 1 122 ? -10.514 -11.391 8.931 1.00 91.31 122 VAL A C 1
ATOM 934 O O . VAL A 1 122 ? -11.702 -11.343 9.232 1.00 91.31 122 VAL A O 1
ATOM 937 N N . VAL A 1 123 ? -9.571 -10.752 9.635 1.00 90.50 123 VAL A N 1
ATOM 938 C CA . VAL A 1 123 ? -9.847 -10.066 10.912 1.00 90.50 123 VAL A CA 1
ATOM 939 C C . VAL A 1 123 ? -10.814 -8.887 10.746 1.00 90.50 123 VAL A C 1
ATOM 941 O O . VAL A 1 123 ? -11.691 -8.693 11.582 1.00 90.50 123 VAL A O 1
ATOM 944 N N . VAL A 1 124 ? -10.683 -8.111 9.666 1.00 89.31 124 VAL A N 1
ATOM 945 C CA . VAL A 1 124 ? -11.476 -6.885 9.429 1.00 89.31 124 VAL A CA 1
ATOM 946 C C . VAL A 1 124 ? -12.644 -7.135 8.458 1.00 89.31 124 VAL A C 1
ATOM 948 O O . VAL A 1 124 ? -13.376 -6.212 8.110 1.00 89.31 124 VAL A O 1
ATOM 951 N N . ASN A 1 125 ? -12.847 -8.386 8.028 1.00 90.38 125 ASN A N 1
ATOM 952 C CA . ASN A 1 125 ? -13.883 -8.791 7.073 1.00 90.38 125 ASN A CA 1
ATOM 953 C C . ASN A 1 125 ? -13.897 -7.909 5.807 1.00 90.38 125 ASN A C 1
ATOM 955 O O . ASN A 1 125 ? -14.890 -7.258 5.465 1.00 90.38 125 ASN A O 1
ATOM 959 N N . VAL A 1 126 ? -12.743 -7.829 5.140 1.00 92.06 126 VAL A N 1
ATOM 960 C CA . VAL A 1 126 ? -12.568 -7.018 3.927 1.00 92.06 126 VAL A CA 1
ATOM 961 C C . VAL A 1 126 ? -13.408 -7.612 2.791 1.00 92.06 126 VAL A C 1
ATOM 963 O O . VAL A 1 126 ? -13.398 -8.826 2.587 1.00 92.06 126 VAL A O 1
ATOM 966 N N . PRO A 1 127 ? -14.140 -6.793 2.019 1.00 92.12 127 PRO A N 1
ATOM 967 C CA . PRO A 1 127 ? -15.026 -7.318 1.000 1.00 92.12 127 PRO A CA 1
ATOM 968 C C . PRO A 1 127 ? -14.245 -7.927 -0.170 1.00 92.12 127 PRO A C 1
ATOM 970 O O . PRO A 1 127 ? -13.234 -7.390 -0.630 1.00 92.12 127 PRO A O 1
ATOM 973 N N . TRP A 1 128 ? -14.771 -9.025 -0.716 1.00 95.06 128 TRP A N 1
ATOM 974 C CA . TRP A 1 128 ? -14.135 -9.783 -1.799 1.00 95.06 128 TRP A CA 1
ATOM 975 C C . TRP A 1 128 ? -13.825 -8.957 -3.051 1.00 95.06 128 TRP A C 1
ATOM 977 O O . TRP A 1 128 ? -12.824 -9.214 -3.716 1.00 95.06 128 TRP A O 1
ATOM 987 N N . TRP A 1 129 ? -14.626 -7.930 -3.347 1.00 95.38 129 TRP A N 1
ATOM 988 C CA . TRP A 1 129 ? -14.392 -7.047 -4.491 1.00 95.38 129 TRP A CA 1
ATOM 989 C C . TRP A 1 129 ? -13.128 -6.180 -4.351 1.00 95.38 129 TRP A C 1
ATOM 991 O O . TRP A 1 129 ? -12.648 -5.677 -5.359 1.00 95.38 129 TRP A O 1
ATOM 1001 N N . LEU A 1 130 ? -12.559 -6.033 -3.147 1.00 94.38 130 LEU A N 1
ATOM 1002 C CA . LEU A 1 130 ? -11.237 -5.425 -2.928 1.00 94.38 130 LEU A CA 1
ATOM 1003 C C . LEU A 1 130 ? -10.117 -6.468 -2.910 1.00 94.38 130 LEU A C 1
ATOM 1005 O O . LEU A 1 130 ? -9.028 -6.222 -3.430 1.00 94.38 130 LEU A O 1
ATOM 1009 N N . 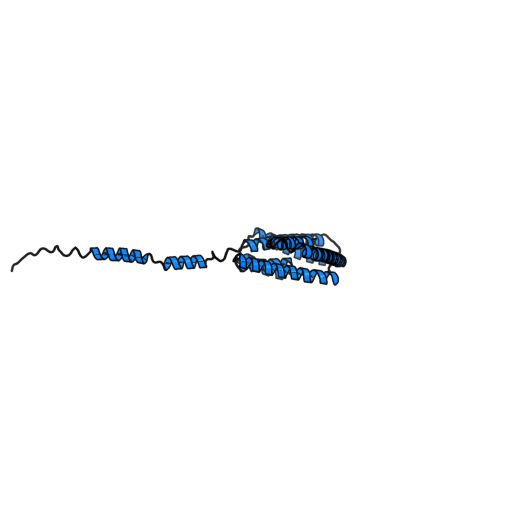ILE A 1 131 ? -10.390 -7.638 -2.329 1.00 95.50 131 ILE A N 1
ATOM 1010 C CA . ILE A 1 131 ? -9.410 -8.721 -2.187 1.00 95.50 131 ILE A CA 1
ATOM 1011 C C . ILE A 1 131 ? -9.016 -9.276 -3.560 1.00 95.50 131 ILE A C 1
ATOM 1013 O O . ILE A 1 131 ? -7.829 -9.385 -3.863 1.00 95.50 131 ILE A O 1
ATOM 1017 N N . VAL A 1 132 ? -10.000 -9.612 -4.401 1.00 97.12 132 VAL A N 1
ATOM 1018 C CA . VAL A 1 132 ? -9.757 -10.289 -5.684 1.00 97.12 132 VAL A CA 1
ATOM 1019 C C . VAL A 1 132 ? -8.890 -9.448 -6.630 1.00 97.12 132 VAL A C 1
ATOM 1021 O O . VAL A 1 132 ? -7.891 -9.982 -7.112 1.00 97.12 132 VAL A O 1
ATOM 1024 N N . PRO A 1 133 ? -9.170 -8.149 -6.877 1.00 95.56 133 PRO A N 1
ATOM 1025 C CA . PRO A 1 133 ? -8.318 -7.333 -7.740 1.00 95.56 133 PRO A CA 1
ATOM 1026 C C . PRO A 1 133 ? -6.896 -7.169 -7.204 1.00 95.56 133 PRO A C 1
ATOM 1028 O O . PRO A 1 133 ? -5.957 -7.144 -7.992 1.00 95.56 133 PRO A O 1
ATOM 1031 N N . TYR A 1 134 ? -6.726 -7.073 -5.883 1.00 95.81 134 TYR A N 1
ATOM 1032 C CA . TYR A 1 134 ? -5.403 -6.993 -5.268 1.00 95.81 134 TYR A CA 1
ATOM 1033 C C . TYR A 1 134 ? -4.594 -8.275 -5.501 1.00 95.81 134 TYR A C 1
ATOM 1035 O O . TYR A 1 134 ? -3.476 -8.202 -6.008 1.00 95.81 134 TYR A O 1
ATOM 1043 N N . LEU A 1 135 ? -5.169 -9.441 -5.186 1.00 95.94 135 LEU A N 1
ATOM 1044 C CA . LEU A 1 135 ? -4.494 -10.731 -5.367 1.00 95.94 135 LEU A CA 1
ATOM 1045 C C . LEU A 1 135 ? -4.210 -11.024 -6.845 1.00 95.94 135 LEU A C 1
ATOM 1047 O O . LEU A 1 135 ? -3.146 -11.544 -7.174 1.00 95.94 135 LEU A O 1
ATOM 1051 N N . ALA A 1 136 ? -5.128 -10.655 -7.742 1.00 97.00 136 ALA A N 1
ATOM 1052 C CA . ALA A 1 136 ? -4.920 -10.783 -9.179 1.00 97.00 136 ALA A CA 1
ATOM 1053 C C . ALA A 1 136 ? -3.765 -9.893 -9.665 1.00 97.00 136 ALA A C 1
ATOM 1055 O O . ALA A 1 136 ? -2.901 -10.369 -10.399 1.00 97.00 136 ALA A O 1
ATOM 1056 N N . ALA A 1 137 ? -3.705 -8.634 -9.219 1.00 94.81 137 ALA A N 1
ATOM 1057 C CA . ALA A 1 137 ? -2.606 -7.736 -9.557 1.00 94.81 137 ALA A CA 1
ATOM 1058 C C . ALA A 1 137 ? -1.253 -8.270 -9.062 1.00 94.81 137 ALA A C 1
ATOM 1060 O O . ALA A 1 137 ? -0.276 -8.229 -9.807 1.00 94.81 137 ALA A O 1
ATOM 1061 N N . ASP A 1 138 ? -1.201 -8.799 -7.835 1.00 94.12 138 ASP A N 1
ATOM 1062 C CA . ASP A 1 138 ? 0.012 -9.375 -7.240 1.00 94.12 138 ASP A CA 1
ATOM 1063 C C . ASP A 1 138 ? 0.479 -10.627 -8.008 1.00 94.12 138 ASP A C 1
ATOM 1065 O O . ASP A 1 138 ? 1.653 -10.745 -8.361 1.00 94.12 138 ASP A O 1
ATOM 1069 N N . ALA A 1 139 ? -0.453 -11.514 -8.379 1.00 95.12 139 ALA A N 1
ATOM 1070 C CA . ALA A 1 139 ? -0.158 -12.705 -9.174 1.00 95.12 139 ALA A CA 1
ATOM 1071 C C . ALA A 1 139 ? 0.351 -12.360 -10.584 1.00 95.12 139 ALA A C 1
ATOM 1073 O O . ALA A 1 139 ? 1.341 -12.936 -11.044 1.00 95.12 139 ALA A O 1
ATOM 1074 N N . VAL A 1 140 ? -0.290 -11.401 -11.264 1.00 96.44 140 VAL A N 1
ATOM 1075 C CA . VAL A 1 140 ? 0.151 -10.935 -12.588 1.00 96.44 140 VAL A CA 1
ATOM 1076 C C . VAL A 1 140 ? 1.522 -10.271 -12.492 1.00 96.44 140 VAL A C 1
ATOM 1078 O O . VAL A 1 140 ? 2.368 -10.524 -13.349 1.00 96.44 140 VAL A O 1
ATOM 1081 N N . LEU A 1 141 ? 1.775 -9.472 -11.453 1.00 93.31 141 LEU A N 1
ATOM 1082 C CA . LEU A 1 141 ? 3.074 -8.839 -11.213 1.00 93.31 141 LEU A CA 1
ATOM 1083 C C . LEU A 1 141 ? 4.173 -9.878 -11.038 1.00 93.31 141 LEU A C 1
ATOM 1085 O O . LEU A 1 141 ? 5.205 -9.797 -11.707 1.00 93.31 141 LEU A O 1
ATOM 1089 N N . LEU A 1 142 ? 3.939 -10.882 -10.194 1.00 92.62 142 LEU A N 1
ATOM 1090 C CA . LEU A 1 142 ? 4.902 -11.949 -9.963 1.00 92.62 142 LEU A CA 1
ATOM 1091 C C . LEU A 1 142 ? 5.193 -12.727 -11.254 1.00 92.62 142 LEU A C 1
ATOM 1093 O O . LEU A 1 142 ? 6.353 -12.908 -11.628 1.00 92.62 142 LEU A O 1
ATOM 1097 N N . TYR A 1 143 ? 4.141 -13.144 -11.960 1.00 95.44 143 TYR A N 1
ATOM 1098 C CA . TYR A 1 143 ? 4.258 -13.934 -13.183 1.00 95.44 143 TYR A CA 1
ATOM 1099 C C . TYR A 1 143 ? 4.968 -13.163 -14.302 1.00 95.44 143 TYR A C 1
ATOM 1101 O O . TYR A 1 143 ? 5.949 -13.645 -14.871 1.00 95.44 143 TYR A O 1
ATOM 1109 N N . SER A 1 144 ? 4.514 -11.942 -14.590 1.00 94.50 144 SER A N 1
ATOM 1110 C CA . SER A 1 144 ? 5.113 -11.093 -15.624 1.00 94.50 144 SER A CA 1
ATOM 1111 C C . SER A 1 144 ? 6.556 -10.711 -15.297 1.00 94.50 144 SER A C 1
ATOM 1113 O O . SER A 1 144 ? 7.384 -10.685 -16.204 1.00 94.50 144 SER A O 1
ATOM 1115 N N . GLY A 1 145 ? 6.885 -10.499 -14.018 1.00 90.94 145 GLY A N 1
ATOM 1116 C CA . GLY A 1 145 ? 8.250 -10.242 -13.565 1.00 90.94 145 GLY A CA 1
ATOM 1117 C C . GLY A 1 145 ? 9.186 -11.405 -13.889 1.00 90.94 145 GLY A C 1
ATOM 1118 O O . GLY A 1 145 ? 10.196 -11.209 -14.564 1.00 90.94 145 GLY A O 1
ATOM 1119 N N . PHE A 1 146 ? 8.834 -12.630 -13.482 1.00 92.06 146 PHE A N 1
ATOM 1120 C CA . PHE A 1 146 ? 9.652 -13.813 -13.780 1.00 92.06 146 PHE A CA 1
ATOM 1121 C C . PHE A 1 146 ? 9.802 -14.064 -15.282 1.00 92.06 146 PHE A C 1
ATOM 1123 O O . PHE A 1 146 ? 10.910 -14.331 -15.748 1.00 92.06 146 PHE A O 1
ATOM 1130 N N . TYR A 1 147 ? 8.717 -13.941 -16.049 1.00 92.38 147 TYR A N 1
ATOM 1131 C CA . TYR A 1 147 ? 8.771 -14.126 -17.500 1.00 92.38 147 TYR A CA 1
ATOM 1132 C C . TYR A 1 147 ? 9.608 -13.060 -18.191 1.00 92.38 147 TYR A C 1
ATOM 1134 O O . TYR A 1 147 ? 10.363 -13.386 -19.107 1.00 92.38 147 TYR A O 1
ATOM 1142 N N . TRP A 1 148 ? 9.528 -11.807 -17.746 1.00 91.12 148 TRP A N 1
ATOM 1143 C CA . TRP A 1 148 ? 10.381 -10.750 -18.267 1.00 91.12 148 TRP A CA 1
ATOM 1144 C C . TRP A 1 148 ? 11.863 -11.089 -18.057 1.00 91.12 148 TRP A C 1
ATOM 1146 O O . TRP A 1 148 ? 12.620 -11.094 -19.025 1.00 91.12 148 TRP A O 1
ATOM 1156 N N . PHE A 1 149 ? 12.263 -11.494 -16.846 1.00 88.00 149 PHE A N 1
ATOM 1157 C CA . PHE A 1 149 ? 13.642 -11.927 -16.576 1.00 88.00 149 PHE A CA 1
ATOM 1158 C C . PHE A 1 149 ? 14.071 -13.153 -17.395 1.00 88.00 149 PHE A C 1
ATOM 1160 O O . PHE A 1 149 ? 15.215 -13.217 -17.839 1.00 88.00 149 PHE A O 1
ATOM 1167 N N . ALA A 1 150 ? 13.174 -14.117 -17.613 1.00 90.69 150 ALA A N 1
ATOM 1168 C CA . ALA A 1 150 ? 13.485 -15.340 -18.351 1.00 90.69 150 ALA A CA 1
ATOM 1169 C C . ALA A 1 150 ? 13.585 -15.135 -19.874 1.00 90.69 150 ALA A C 1
ATOM 1171 O O . ALA A 1 150 ? 14.288 -15.884 -20.549 1.00 90.69 150 ALA A O 1
ATOM 1172 N N . THR A 1 151 ? 12.871 -14.149 -20.426 1.00 90.31 151 THR A N 1
ATOM 1173 C CA . THR A 1 151 ? 12.693 -13.987 -21.882 1.00 90.31 151 THR A CA 1
ATOM 1174 C C . THR A 1 151 ? 13.325 -12.727 -22.465 1.00 90.31 151 THR A C 1
ATOM 1176 O O . THR A 1 151 ? 13.338 -12.581 -23.687 1.00 90.31 151 THR A O 1
ATOM 1179 N N . SER A 1 152 ? 13.867 -11.829 -21.637 1.00 86.50 152 SER A N 1
ATOM 1180 C CA . SER A 1 152 ? 14.566 -10.625 -22.099 1.00 86.50 152 SER A CA 1
ATOM 1181 C C . SER A 1 152 ? 16.078 -10.738 -21.922 1.00 86.50 152 SER A C 1
ATOM 1183 O O . SER A 1 152 ? 16.593 -10.459 -20.832 1.00 86.50 152 SER A O 1
ATOM 1185 N N . PRO A 1 153 ? 16.828 -11.041 -22.999 1.00 80.62 153 PRO A N 1
ATOM 1186 C CA . PRO A 1 153 ? 18.268 -10.833 -23.020 1.00 80.62 153 PRO A CA 1
ATOM 1187 C C . PRO A 1 153 ? 18.583 -9.398 -22.583 1.00 80.62 153 PRO A C 1
ATOM 1189 O O . PRO A 1 153 ? 18.006 -8.445 -23.107 1.00 80.62 153 PRO A O 1
ATOM 1192 N N . GLN A 1 154 ? 19.470 -9.247 -21.597 1.00 79.19 154 GLN A N 1
ATOM 1193 C CA . GLN A 1 154 ? 19.928 -7.942 -21.093 1.00 79.19 154 GLN A CA 1
ATOM 1194 C C . GLN A 1 154 ? 18.797 -7.018 -20.591 1.00 79.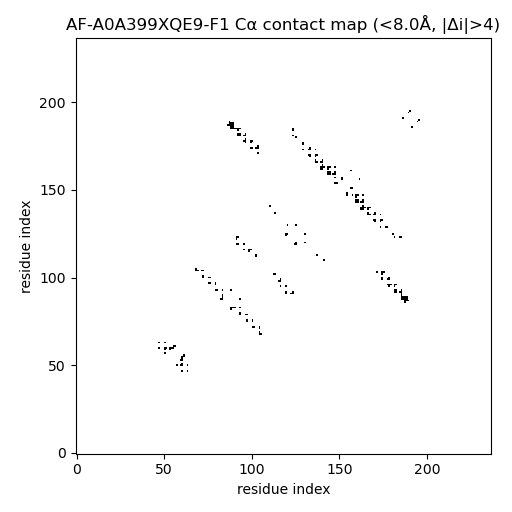19 154 GLN A C 1
ATOM 1196 O O . GLN A 1 154 ? 18.977 -5.804 -20.551 1.00 79.19 154 GLN A O 1
ATOM 1201 N N . LEU A 1 155 ? 17.640 -7.573 -20.195 1.00 77.69 155 LEU A N 1
ATOM 1202 C CA . LEU A 1 155 ? 16.465 -6.808 -19.741 1.00 77.69 155 LEU A CA 1
ATOM 1203 C C . LEU A 1 155 ? 15.909 -5.843 -20.799 1.00 77.69 155 LEU A C 1
ATOM 1205 O O . LEU A 1 155 ? 15.293 -4.831 -20.462 1.00 77.69 155 LEU A O 1
ATOM 1209 N N . ALA A 1 156 ? 16.092 -6.167 -22.083 1.00 80.56 156 ALA A N 1
ATOM 1210 C CA . ALA A 1 156 ? 15.472 -5.423 -23.169 1.00 80.56 156 ALA A CA 1
ATOM 1211 C C . ALA A 1 156 ? 13.943 -5.371 -23.005 1.00 80.56 156 ALA A C 1
ATOM 1213 O O . ALA A 1 156 ? 13.312 -6.313 -22.503 1.00 80.56 156 ALA A O 1
ATOM 1214 N N . ARG A 1 157 ? 13.350 -4.257 -23.444 1.00 83.06 157 ARG A N 1
ATOM 1215 C CA 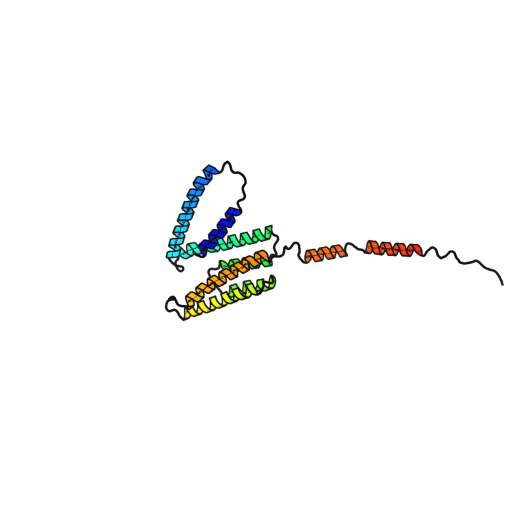. ARG A 1 157 ? 11.906 -4.052 -23.363 1.00 83.06 157 ARG A CA 1
ATOM 1216 C C . ARG A 1 157 ? 11.156 -5.045 -24.235 1.00 83.06 157 ARG A C 1
ATOM 1218 O O . ARG A 1 157 ? 11.466 -5.201 -25.412 1.00 83.06 157 ARG A O 1
ATOM 1225 N N . ASN A 1 158 ? 10.149 -5.682 -23.651 1.00 89.12 158 ASN A N 1
ATOM 1226 C CA . ASN A 1 158 ? 9.237 -6.597 -24.326 1.00 89.12 158 ASN A CA 1
ATOM 1227 C C . ASN A 1 158 ? 7.821 -6.487 -23.727 1.00 89.12 158 ASN A C 1
ATOM 1229 O O . ASN A 1 158 ? 7.590 -5.744 -22.771 1.00 89.12 158 ASN A O 1
ATOM 1233 N N . SER A 1 159 ? 6.873 -7.254 -24.269 1.00 91.56 159 SER A N 1
ATOM 1234 C CA . SER A 1 159 ? 5.480 -7.273 -23.797 1.00 91.56 159 SER A CA 1
ATOM 1235 C C . SER A 1 159 ? 5.336 -7.689 -22.326 1.00 91.56 159 SER A C 1
ATOM 1237 O O . SER A 1 159 ? 4.415 -7.239 -21.639 1.00 91.56 159 SER A O 1
ATOM 1239 N N . TRP A 1 160 ? 6.249 -8.520 -21.813 1.00 93.31 160 TRP A N 1
ATOM 1240 C CA . TRP A 1 160 ? 6.262 -8.926 -20.407 1.00 93.31 160 TRP A CA 1
ATOM 1241 C C . TRP A 1 160 ? 6.660 -7.780 -19.480 1.00 93.31 160 TRP A C 1
ATOM 1243 O O . TRP A 1 160 ? 6.033 -7.623 -18.433 1.00 93.31 160 TRP A O 1
ATOM 1253 N N . GLN A 1 161 ? 7.612 -6.930 -19.881 1.00 91.62 161 GLN A N 1
ATOM 1254 C CA . GLN A 1 161 ? 7.923 -5.703 -19.145 1.00 91.62 161 GLN A CA 1
ATOM 1255 C C . GLN A 1 161 ? 6.712 -4.769 -19.079 1.00 91.62 161 GLN A C 1
ATOM 1257 O O . GLN A 1 161 ? 6.408 -4.237 -18.012 1.00 91.62 161 GLN A O 1
ATOM 1262 N N . ASP A 1 162 ? 6.010 -4.565 -20.195 1.00 89.69 162 ASP A N 1
ATOM 1263 C CA . ASP A 1 162 ? 4.831 -3.692 -20.216 1.00 89.69 162 ASP A CA 1
ATOM 1264 C C . ASP A 1 162 ? 3.728 -4.243 -19.296 1.00 89.69 162 ASP A C 1
ATOM 1266 O O . ASP A 1 162 ? 3.144 -3.501 -18.505 1.00 89.69 162 ASP A O 1
ATOM 1270 N N . THR A 1 163 ? 3.509 -5.562 -19.318 1.00 93.69 163 THR A N 1
ATOM 1271 C CA . THR A 1 163 ? 2.570 -6.249 -18.413 1.00 93.69 163 THR A CA 1
ATOM 1272 C C . THR A 1 163 ? 2.980 -6.084 -16.948 1.00 93.69 163 THR A C 1
ATOM 1274 O O . THR A 1 163 ? 2.141 -5.760 -16.104 1.00 93.69 163 THR A O 1
ATOM 1277 N N . PHE A 1 164 ? 4.272 -6.235 -16.647 1.00 91.19 164 PHE A N 1
ATOM 1278 C CA . PHE A 1 164 ? 4.821 -6.008 -15.314 1.00 91.19 164 PHE A CA 1
ATOM 1279 C C . PHE A 1 164 ? 4.552 -4.577 -14.844 1.00 91.19 164 PHE A C 1
ATOM 1281 O O . PHE A 1 164 ? 3.984 -4.369 -13.773 1.00 91.19 164 PHE A O 1
ATOM 1288 N N . VAL A 1 165 ? 4.850 -3.578 -15.671 1.00 88.44 165 VAL A N 1
ATOM 1289 C CA . VAL A 1 165 ? 4.601 -2.168 -15.346 1.00 88.44 165 VAL A CA 1
ATOM 1290 C C . VAL A 1 165 ? 3.109 -1.901 -15.102 1.00 88.44 165 VAL A C 1
ATOM 1292 O O . VAL A 1 165 ? 2.758 -1.280 -14.098 1.00 88.44 165 VAL A O 1
ATOM 1295 N N . ILE A 1 166 ? 2.218 -2.411 -15.957 1.00 88.50 166 ILE A N 1
ATOM 1296 C CA . ILE A 1 166 ? 0.761 -2.274 -15.786 1.00 88.50 166 ILE A CA 1
ATOM 1297 C C . ILE A 1 166 ? 0.305 -2.900 -14.463 1.00 88.50 166 ILE A C 1
ATOM 1299 O O . ILE A 1 166 ? -0.460 -2.285 -13.716 1.00 88.50 166 ILE A O 1
ATOM 1303 N N . SER A 1 167 ? 0.803 -4.092 -14.135 1.00 92.81 167 SER A N 1
ATOM 1304 C CA . SER A 1 167 ? 0.452 -4.785 -12.893 1.00 92.81 167 SER A CA 1
ATOM 1305 C C . SER A 1 167 ? 0.924 -4.040 -11.639 1.00 92.81 167 SER A C 1
ATOM 1307 O O . SER A 1 167 ? 0.204 -4.018 -10.643 1.00 92.81 167 SER A O 1
ATOM 1309 N N . VAL A 1 168 ? 2.063 -3.334 -11.697 1.00 89.44 168 VAL A N 1
ATOM 1310 C CA . VAL A 1 168 ? 2.526 -2.452 -10.612 1.00 89.44 168 VAL A CA 1
ATOM 1311 C C . VAL A 1 168 ? 1.524 -1.322 -10.373 1.00 89.44 168 VAL A C 1
ATOM 1313 O O . VAL A 1 168 ? 1.158 -1.064 -9.223 1.00 89.44 168 VAL A O 1
ATOM 1316 N N . TYR A 1 169 ? 1.036 -0.669 -11.432 1.00 89.44 169 TYR A N 1
ATOM 1317 C CA . TYR A 1 169 ? 0.022 0.384 -11.306 1.00 89.44 169 TYR A CA 1
ATOM 1318 C C . TYR A 1 169 ? -1.305 -0.151 -10.774 1.00 89.44 169 TYR A C 1
ATOM 1320 O O . TYR A 1 169 ? -1.889 0.447 -9.868 1.00 89.44 169 TYR A O 1
ATOM 1328 N N . TRP A 1 170 ? -1.754 -1.295 -11.289 1.00 92.56 170 TRP A N 1
ATOM 1329 C CA . TRP A 1 170 ? -2.968 -1.950 -10.815 1.00 92.56 170 TRP A CA 1
ATOM 1330 C C . TRP A 1 170 ? -2.862 -2.303 -9.328 1.00 92.56 170 TRP A C 1
ATOM 1332 O O . TRP A 1 170 ? -3.721 -1.914 -8.534 1.00 92.56 170 TRP A O 1
ATOM 1342 N N . ARG A 1 171 ? -1.767 -2.948 -8.919 1.00 92.88 171 ARG A N 1
ATOM 1343 C CA . ARG A 1 171 ? -1.502 -3.287 -7.517 1.00 92.88 171 ARG A CA 1
ATOM 1344 C C . ARG A 1 171 ? -1.478 -2.043 -6.635 1.00 92.88 171 ARG A C 1
ATOM 1346 O O . ARG A 1 171 ? -2.063 -2.051 -5.557 1.00 92.88 171 ARG A O 1
ATOM 1353 N N . THR A 1 172 ? -0.835 -0.970 -7.094 1.00 87.25 172 THR A N 1
ATOM 1354 C CA . THR A 1 172 ? -0.787 0.312 -6.374 1.00 87.25 172 THR A CA 1
ATOM 1355 C C . THR A 1 172 ? -2.195 0.863 -6.155 1.00 87.25 172 THR A C 1
ATOM 1357 O O . THR A 1 172 ? -2.537 1.239 -5.037 1.00 87.25 172 THR A O 1
ATOM 1360 N N . ALA A 1 173 ? -3.042 0.857 -7.187 1.00 87.44 173 ALA A N 1
ATOM 1361 C CA . ALA A 1 173 ? -4.430 1.297 -7.072 1.00 87.44 173 ALA A CA 1
ATOM 1362 C C . ALA A 1 173 ? -5.241 0.415 -6.104 1.00 87.44 173 ALA A C 1
ATOM 1364 O O . ALA A 1 173 ? -5.983 0.936 -5.272 1.00 87.44 173 ALA A O 1
ATOM 1365 N N . ALA A 1 174 ? -5.055 -0.907 -6.158 1.00 93.25 174 ALA A N 1
ATOM 1366 C CA . ALA A 1 174 ? -5.716 -1.841 -5.251 1.00 93.25 174 ALA A CA 1
ATOM 1367 C C . ALA A 1 174 ? -5.283 -1.633 -3.787 1.00 93.25 174 ALA A C 1
ATOM 1369 O O . ALA A 1 174 ? -6.125 -1.607 -2.892 1.00 93.25 174 ALA A O 1
ATOM 1370 N N . LEU A 1 175 ? -3.989 -1.406 -3.538 1.00 91.75 175 LEU A N 1
ATOM 1371 C CA . LEU A 1 175 ? -3.471 -1.082 -2.206 1.00 91.75 175 LEU A CA 1
ATOM 1372 C C . LEU A 1 175 ? -3.987 0.262 -1.693 1.00 91.75 175 LEU A C 1
ATOM 1374 O O . LEU A 1 175 ? -4.309 0.368 -0.516 1.00 91.75 175 LEU A O 1
ATOM 1378 N N . LEU A 1 176 ? -4.115 1.278 -2.548 1.00 88.75 176 LEU A N 1
ATOM 1379 C CA . LEU A 1 176 ? -4.727 2.552 -2.158 1.00 88.75 176 LEU A CA 1
ATOM 1380 C C . LEU A 1 176 ? -6.203 2.376 -1.775 1.00 88.75 176 LEU A C 1
ATOM 1382 O O . LEU A 1 176 ? -6.644 2.941 -0.775 1.00 88.75 176 LEU A O 1
ATOM 1386 N N . ALA A 1 177 ? -6.949 1.559 -2.523 1.00 90.50 17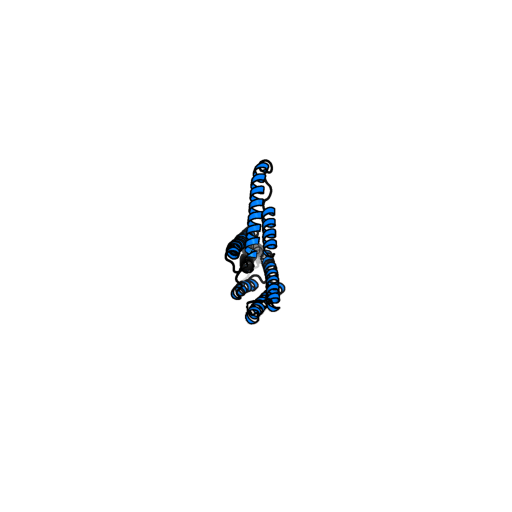7 ALA A N 1
ATOM 1387 C CA . ALA A 1 177 ? -8.337 1.233 -2.202 1.00 90.50 177 ALA A CA 1
ATOM 1388 C C . ALA A 1 177 ? -8.458 0.455 -0.879 1.00 90.50 177 ALA A C 1
ATOM 1390 O O . ALA A 1 177 ? -9.335 0.753 -0.068 1.00 90.50 177 ALA A O 1
ATOM 1391 N N . LEU A 1 178 ? -7.553 -0.495 -0.622 1.00 91.75 178 LEU A N 1
ATOM 1392 C CA . LEU A 1 178 ? -7.478 -1.226 0.646 1.00 91.75 178 LEU A CA 1
ATOM 1393 C C . LEU A 1 178 ? -7.083 -0.318 1.811 1.00 91.75 178 LEU A C 1
ATOM 1395 O O . LEU A 1 178 ? -7.699 -0.393 2.870 1.00 91.75 178 LEU A O 1
ATOM 1399 N N . LEU A 1 179 ? -6.107 0.571 1.619 1.00 91.25 179 LEU A N 1
ATOM 1400 C CA . LEU A 1 179 ? -5.687 1.538 2.632 1.00 91.25 179 LEU A CA 1
ATOM 1401 C C . LEU A 1 179 ? -6.871 2.422 3.024 1.00 91.25 179 LEU A C 1
ATOM 1403 O O . LEU A 1 179 ? -7.187 2.555 4.205 1.00 91.25 179 LEU A O 1
ATOM 1407 N N . TRP A 1 180 ? -7.568 2.961 2.024 1.00 87.50 180 TRP A N 1
ATOM 1408 C CA . TRP A 1 180 ? -8.792 3.725 2.218 1.00 87.50 180 TRP A CA 1
ATOM 1409 C C . TRP A 1 180 ? -9.847 2.916 2.978 1.00 87.50 180 TRP A C 1
ATOM 1411 O O . TRP A 1 180 ? -10.367 3.384 3.992 1.00 87.50 180 TRP A O 1
ATOM 1421 N N . TRP A 1 181 ? -10.102 1.675 2.558 1.00 89.00 181 TRP A N 1
ATOM 1422 C CA . TRP A 1 181 ? -11.040 0.784 3.234 1.00 89.00 181 TRP A CA 1
ATOM 1423 C C . TRP A 1 181 ? -10.682 0.574 4.705 1.00 89.00 181 TRP A C 1
ATOM 1425 O O . TRP A 1 181 ? -11.534 0.798 5.556 1.00 89.00 181 TRP A O 1
ATOM 1435 N N . PHE A 1 182 ? -9.434 0.238 5.040 1.00 89.12 182 PHE A N 1
ATOM 1436 C CA . PHE A 1 182 ? -9.008 0.043 6.429 1.00 89.12 182 PHE A CA 1
ATOM 1437 C C . PHE A 1 182 ? -9.192 1.300 7.292 1.00 89.12 182 PHE A C 1
ATOM 1439 O O . PHE A 1 182 ? -9.558 1.197 8.463 1.00 89.12 182 PHE A O 1
ATOM 1446 N N . THR A 1 183 ? -9.011 2.497 6.722 1.00 84.06 183 THR A N 1
ATOM 1447 C CA . THR A 1 183 ? -9.272 3.752 7.452 1.00 84.06 183 THR A CA 1
ATOM 1448 C C . THR A 1 183 ? -10.762 4.031 7.675 1.00 84.06 183 THR A C 1
ATOM 1450 O O . THR A 1 183 ? -11.114 4.750 8.614 1.00 84.06 183 THR A O 1
ATOM 1453 N N . LEU A 1 184 ? -11.643 3.458 6.848 1.00 81.69 184 LEU A N 1
ATOM 1454 C CA . LEU A 1 184 ? -13.096 3.594 6.963 1.00 81.69 184 LEU A CA 1
ATOM 1455 C C . LEU A 1 184 ? -13.743 2.482 7.794 1.00 81.69 184 LEU A C 1
ATOM 1457 O O . LEU A 1 184 ? -14.666 2.771 8.554 1.00 81.69 184 LEU A O 1
ATOM 1461 N N . ALA A 1 185 ? -13.263 1.246 7.657 1.00 71.25 185 ALA A N 1
ATOM 1462 C CA . ALA A 1 185 ? -13.872 0.026 8.182 1.00 71.25 185 ALA A CA 1
ATOM 1463 C C . ALA A 1 185 ? -13.777 -0.112 9.707 1.00 71.25 185 ALA A C 1
ATOM 1465 O O . ALA A 1 185 ? -14.576 -0.838 10.297 1.00 71.25 185 ALA A O 1
ATOM 1466 N N . GLY A 1 186 ? -12.848 0.599 10.357 1.00 62.47 186 GLY A N 1
ATOM 1467 C CA . GLY A 1 186 ? -12.715 0.562 11.811 1.00 62.47 186 GLY A CA 1
ATOM 1468 C C . GLY A 1 186 ? -13.979 1.079 12.493 1.00 62.47 186 GLY A C 1
ATOM 1469 O O . GLY A 1 186 ? -14.203 2.287 12.526 1.00 62.47 186 GLY A O 1
AT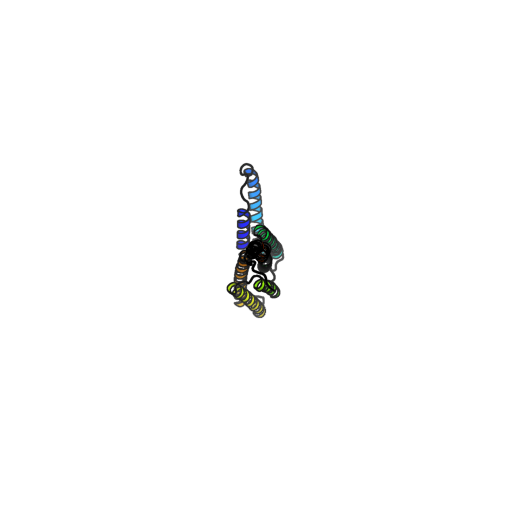OM 1470 N N . ARG A 1 187 ? -14.801 0.181 13.038 1.00 58.72 187 ARG A N 1
ATOM 1471 C CA . ARG A 1 187 ? -15.912 0.547 13.925 1.00 58.72 187 ARG A CA 1
ATOM 1472 C C . ARG A 1 187 ? -15.349 1.257 15.157 1.00 58.72 187 ARG A C 1
ATOM 1474 O O . ARG A 1 187 ? -14.270 0.902 15.635 1.00 58.72 187 ARG A O 1
ATOM 1481 N N . ASP A 1 188 ? -16.059 2.265 15.653 1.00 56.66 188 ASP A N 1
ATOM 1482 C CA . ASP A 1 188 ? -15.651 2.963 16.870 1.00 56.66 188 ASP A CA 1
ATOM 1483 C C . ASP A 1 188 ? -15.727 1.976 18.044 1.00 56.66 188 ASP A C 1
ATOM 1485 O O . ASP A 1 188 ? -16.783 1.394 18.319 1.00 56.66 188 ASP A O 1
ATOM 1489 N N . LEU A 1 189 ? -14.602 1.784 18.744 1.00 54.56 189 LEU A N 1
ATOM 1490 C CA . LEU A 1 189 ? -14.477 0.849 19.877 1.00 54.56 189 LEU A CA 1
ATOM 1491 C C . LEU A 1 189 ? -15.504 1.115 20.991 1.00 54.56 189 LEU A C 1
ATOM 1493 O O . LEU A 1 189 ? -15.828 0.218 21.762 1.00 54.56 189 LEU A O 1
ATOM 1497 N N . ILE A 1 190 ? -16.040 2.336 21.046 1.00 51.78 190 ILE A N 1
ATOM 1498 C CA . ILE A 1 190 ? -17.038 2.794 22.023 1.00 51.78 190 ILE A CA 1
ATOM 1499 C C . ILE A 1 190 ? -18.407 2.110 21.810 1.00 51.78 190 ILE A C 1
ATOM 1501 O O . ILE A 1 190 ? -19.239 2.101 22.706 1.00 51.78 190 ILE A O 1
ATOM 1505 N N . THR A 1 191 ? -18.617 1.447 20.669 1.00 52.59 191 THR A N 1
ATOM 1506 C CA . THR A 1 191 ? -19.817 0.638 20.364 1.00 52.59 191 THR A CA 1
ATOM 1507 C C . THR A 1 191 ? -19.503 -0.857 20.211 1.00 52.59 191 THR A C 1
ATOM 1509 O O . THR A 1 191 ? -20.154 -1.572 19.451 1.00 52.59 191 THR A O 1
ATOM 1512 N N . GLY A 1 192 ? -18.446 -1.345 20.869 1.00 50.28 192 GLY A N 1
ATOM 1513 C CA . GLY A 1 192 ? -18.060 -2.758 20.823 1.00 50.28 192 GLY A CA 1
ATOM 1514 C C . GLY A 1 192 ? -18.955 -3.665 21.685 1.00 50.28 192 GLY A C 1
ATOM 1515 O O . GLY A 1 192 ? -19.662 -3.167 22.557 1.00 50.28 192 GLY A O 1
ATOM 1516 N N . PRO A 1 193 ? -18.882 -5.002 21.517 1.00 53.97 193 PRO A N 1
ATOM 1517 C CA . PRO A 1 193 ? -19.642 -5.979 22.306 1.00 53.97 193 PRO A CA 1
ATOM 1518 C C . PRO A 1 193 ? -19.510 -5.787 23.816 1.00 53.97 193 PRO A C 1
ATOM 1520 O O . PRO A 1 193 ? -20.447 -6.085 24.532 1.00 53.97 193 PRO A O 1
ATOM 1523 N N . GLY A 1 194 ? -18.388 -5.235 24.292 1.00 56.00 194 GLY A N 1
ATOM 1524 C CA . GLY A 1 194 ? -18.203 -4.851 25.691 1.00 56.00 194 GLY A CA 1
ATOM 1525 C C . GLY A 1 194 ? -19.220 -3.817 26.168 1.00 56.00 194 GLY A C 1
ATOM 1526 O O . GLY A 1 194 ? -19.750 -3.988 27.243 1.00 56.00 194 GLY A O 1
ATOM 1527 N N . ALA A 1 195 ? -19.591 -2.824 25.356 1.00 60.31 195 ALA A N 1
ATOM 1528 C CA . ALA A 1 195 ? -20.652 -1.874 25.702 1.00 60.31 195 ALA A CA 1
ATOM 1529 C C . ALA A 1 195 ? -22.042 -2.532 25.724 1.00 60.31 195 ALA A C 1
ATOM 1531 O O . ALA A 1 195 ? -22.901 -2.110 26.485 1.00 60.31 195 ALA A O 1
ATOM 1532 N N . VAL A 1 196 ? -22.257 -3.578 24.915 1.00 63.97 196 VAL A N 1
ATOM 1533 C CA . VAL A 1 196 ? -23.486 -4.389 24.947 1.00 63.97 196 VAL A CA 1
ATOM 1534 C C . VAL A 1 196 ? -23.491 -5.314 26.162 1.00 63.97 196 VAL A C 1
ATOM 1536 O O . VAL A 1 196 ? -24.521 -5.450 26.796 1.00 63.97 196 VAL A O 1
ATOM 1539 N N . VAL A 1 197 ? -22.354 -5.916 26.516 1.00 68.56 197 VAL A N 1
ATOM 1540 C CA . VAL A 1 197 ? -22.196 -6.775 27.698 1.00 68.56 197 VAL A CA 1
ATOM 1541 C C . VAL A 1 197 ? -22.267 -5.954 28.983 1.00 68.56 197 VAL A C 1
ATOM 1543 O O . VAL A 1 197 ? -22.883 -6.416 29.928 1.00 68.56 197 VAL A O 1
ATOM 1546 N N . GLU A 1 198 ? -21.701 -4.747 29.020 1.00 69.88 198 GLU A N 1
ATOM 1547 C CA . GLU A 1 198 ? -21.820 -3.812 30.147 1.00 69.88 198 GLU A CA 1
ATOM 1548 C C . GLU A 1 198 ? -23.260 -3.298 30.258 1.00 69.88 198 GLU A C 1
ATOM 1550 O O . GLU A 1 198 ? -23.815 -3.316 31.342 1.00 69.88 198 GLU A O 1
ATOM 1555 N N . ALA A 1 199 ? -23.913 -2.944 29.141 1.00 69.88 199 ALA A N 1
ATOM 1556 C CA . ALA A 1 199 ? -25.323 -2.546 29.147 1.00 69.88 199 ALA A CA 1
ATOM 1557 C C . ALA A 1 199 ? -26.275 -3.700 29.510 1.00 69.88 199 ALA A C 1
ATOM 1559 O O . ALA A 1 199 ? -27.306 -3.469 30.136 1.00 69.88 199 ALA A O 1
ATOM 1560 N N . GLU A 1 200 ? -25.954 -4.937 29.122 1.00 72.25 200 GLU A N 1
ATOM 1561 C CA . GLU A 1 200 ? -26.712 -6.133 29.501 1.00 72.25 200 GLU A CA 1
ATOM 1562 C C . GLU A 1 200 ? -26.446 -6.510 30.962 1.00 72.25 200 GLU A C 1
ATOM 1564 O O . GLU A 1 200 ? -27.369 -6.873 31.682 1.00 72.25 200 GLU A O 1
ATOM 1569 N N . ARG A 1 201 ? -25.204 -6.366 31.434 1.00 75.31 201 ARG A N 1
ATOM 1570 C CA . ARG A 1 201 ? -24.830 -6.530 32.841 1.00 75.31 201 ARG A CA 1
ATOM 1571 C C . ARG A 1 201 ? -25.532 -5.493 33.715 1.00 75.31 201 ARG A C 1
ATOM 1573 O O . ARG A 1 201 ? -26.115 -5.891 34.713 1.00 75.31 201 ARG A O 1
ATOM 1580 N N . ASP A 1 202 ? -25.558 -4.225 33.314 1.00 74.81 202 ASP A N 1
ATOM 1581 C CA . ASP A 1 202 ? -26.284 -3.155 34.010 1.00 74.81 202 ASP A CA 1
ATOM 1582 C C . ASP A 1 202 ? -27.802 -3.404 33.984 1.00 74.81 202 ASP A C 1
ATOM 1584 O O . ASP A 1 202 ? -28.471 -3.220 34.995 1.00 74.81 202 ASP A O 1
ATOM 1588 N N . ARG A 1 203 ? -28.356 -3.914 32.872 1.00 72.31 203 ARG A N 1
ATOM 1589 C CA . ARG A 1 203 ? -29.766 -4.345 32.775 1.00 72.31 203 ARG A CA 1
ATOM 1590 C C . ARG A 1 203 ? -30.099 -5.523 33.702 1.00 72.31 203 ARG A C 1
ATOM 1592 O O . ARG A 1 203 ? -31.239 -5.636 34.140 1.00 72.31 203 ARG A O 1
ATOM 1599 N N . ILE A 1 204 ? -29.151 -6.427 33.953 1.00 71.62 204 ILE A N 1
ATOM 1600 C CA . ILE A 1 204 ? -29.319 -7.566 34.873 1.00 71.62 204 ILE A CA 1
ATOM 1601 C C . ILE A 1 204 ? -29.097 -7.129 36.333 1.00 71.62 204 ILE A C 1
ATOM 1603 O O . ILE A 1 204 ? -29.770 -7.641 37.230 1.00 71.62 204 ILE A O 1
ATOM 1607 N N . GLU A 1 205 ? -28.168 -6.200 36.578 1.00 70.56 205 GLU A N 1
ATOM 1608 C CA . GLU A 1 205 ? -27.861 -5.643 37.902 1.00 70.56 205 GLU A CA 1
ATOM 1609 C C . GLU A 1 205 ? -28.915 -4.627 38.380 1.00 70.56 205 GLU A C 1
ATOM 1611 O O . GLU A 1 205 ? -29.110 -4.527 39.589 1.00 70.56 205 GLU A O 1
ATOM 1616 N N . GLU A 1 206 ? -29.640 -3.941 37.484 1.00 66.56 206 GLU A N 1
ATOM 1617 C CA . GLU A 1 206 ? -30.884 -3.219 37.795 1.00 66.56 206 GLU A CA 1
ATOM 1618 C C . GLU A 1 206 ? -32.065 -4.204 37.843 1.00 66.56 206 GLU A C 1
ATOM 1620 O O . GLU A 1 206 ? -32.628 -4.565 36.806 1.00 66.56 206 GLU A O 1
ATOM 1625 N N . PRO A 1 207 ? -32.497 -4.685 39.020 1.00 58.28 207 PRO A N 1
ATOM 1626 C CA . PRO A 1 207 ? -33.434 -5.786 39.052 1.00 58.28 207 PRO A CA 1
ATOM 1627 C C . PRO A 1 207 ? -34.867 -5.258 38.871 1.00 58.28 207 PRO A C 1
ATOM 1629 O O . PRO A 1 207 ? -35.319 -4.460 39.699 1.00 58.28 207 PRO A O 1
ATOM 1632 N N . PRO A 1 208 ? -35.681 -5.836 37.964 1.00 60.38 208 PRO A N 1
ATOM 1633 C CA . PRO A 1 208 ? -37.138 -5.833 38.125 1.00 60.38 208 PRO A CA 1
ATOM 1634 C C . PRO A 1 208 ? -37.560 -6.610 39.388 1.00 60.38 208 PRO A C 1
ATOM 1636 O O . PRO A 1 208 ? -38.714 -6.573 39.799 1.00 60.38 208 PRO A O 1
ATOM 1639 N N . VAL A 1 209 ? -36.621 -7.292 40.059 1.00 56.53 209 VAL A N 1
ATOM 1640 C CA . VAL A 1 209 ? -36.830 -7.989 41.335 1.00 56.53 209 VAL A CA 1
ATOM 1641 C C . VAL A 1 209 ? -37.321 -7.036 42.426 1.00 56.53 209 VAL A C 1
ATOM 1643 O O . VAL A 1 209 ? -38.123 -7.452 43.250 1.00 56.53 209 VAL A O 1
ATOM 1646 N N . ALA A 1 210 ? -36.944 -5.751 42.414 1.00 56.97 210 ALA A N 1
ATOM 1647 C CA . ALA A 1 210 ? -37.505 -4.781 43.362 1.00 56.97 210 ALA A CA 1
ATOM 1648 C C . ALA A 1 210 ? -39.015 -4.542 43.148 1.00 56.97 210 ALA A C 1
ATOM 1650 O O . ALA A 1 210 ? -39.725 -4.195 44.091 1.00 56.97 210 ALA A O 1
ATOM 1651 N N . GLU A 1 211 ? -39.511 -4.744 41.926 1.00 61.00 211 GLU A N 1
ATOM 1652 C CA . GLU A 1 211 ? -40.927 -4.644 41.566 1.00 61.00 211 GLU A CA 1
ATOM 1653 C C . GLU A 1 211 ? -41.659 -5.978 41.795 1.00 61.00 211 GLU A C 1
ATOM 1655 O O . GLU A 1 211 ? -42.735 -5.983 42.389 1.00 61.00 211 GLU A O 1
ATOM 1660 N N . VAL A 1 212 ? -41.032 -7.114 41.462 1.00 62.19 212 VAL A N 1
ATOM 1661 C CA . VAL A 1 212 ? -41.574 -8.468 41.703 1.00 62.19 212 VAL A CA 1
ATOM 1662 C C . VAL A 1 212 ? -41.643 -8.809 43.200 1.00 62.19 212 VAL A C 1
ATOM 1664 O O . VAL A 1 212 ? -42.612 -9.408 43.660 1.00 62.19 212 VAL A O 1
ATOM 1667 N N . VAL A 1 213 ? -40.659 -8.399 44.006 1.00 61.59 213 VAL A N 1
ATOM 1668 C CA . VAL A 1 213 ? -40.698 -8.568 45.472 1.00 61.59 213 VAL A CA 1
ATOM 1669 C C . VAL A 1 213 ? -41.763 -7.660 46.092 1.00 61.59 213 VAL A C 1
ATOM 1671 O O . VAL A 1 213 ? -42.445 -8.082 47.023 1.00 61.59 213 VAL A O 1
ATOM 1674 N N . ARG A 1 214 ? -41.987 -6.458 45.537 1.00 62.16 214 ARG A N 1
ATOM 1675 C CA . ARG A 1 214 ? -43.099 -5.581 45.944 1.00 62.16 214 ARG A CA 1
ATOM 1676 C C . ARG A 1 214 ? -44.458 -6.201 45.637 1.00 62.16 214 ARG A C 1
ATOM 1678 O O . ARG A 1 214 ? -45.315 -6.211 46.513 1.00 62.16 214 ARG A O 1
ATOM 1685 N N . SER A 1 215 ? -44.643 -6.743 44.432 1.00 59.62 215 SER A N 1
ATOM 1686 C CA . SER A 1 215 ? -45.909 -7.375 44.045 1.00 59.62 215 SER A CA 1
ATOM 1687 C C . SER A 1 215 ? -46.180 -8.663 44.824 1.00 59.62 215 SER A C 1
ATOM 1689 O O . SER A 1 215 ? -47.333 -8.988 45.079 1.00 59.62 215 SER A O 1
ATOM 1691 N N . THR A 1 216 ? -45.130 -9.392 45.214 1.00 59.69 216 THR A N 1
ATOM 1692 C CA . THR A 1 216 ? -45.260 -10.643 45.980 1.00 59.69 216 THR A CA 1
ATOM 1693 C C . THR A 1 216 ? -45.496 -10.378 47.468 1.00 59.69 216 THR A C 1
ATOM 1695 O O . THR A 1 216 ? -46.309 -11.063 48.074 1.00 59.69 216 THR A O 1
ATOM 1698 N N . GLY A 1 217 ? -44.861 -9.355 48.057 1.00 59.06 217 GLY A N 1
ATOM 1699 C CA . GLY A 1 217 ? -45.141 -8.944 49.440 1.00 59.06 217 GLY A CA 1
ATOM 1700 C C . GLY A 1 217 ? -46.572 -8.432 49.619 1.00 59.06 217 GLY A C 1
ATOM 1701 O O . GLY A 1 217 ? -47.266 -8.836 50.541 1.00 59.06 217 GLY A O 1
ATOM 1702 N N . GLN A 1 218 ? -47.063 -7.643 48.661 1.00 60.72 218 GLN A N 1
ATOM 1703 C CA . GLN A 1 218 ? -48.418 -7.089 48.696 1.00 60.72 218 GLN A CA 1
ATOM 1704 C C . GLN A 1 218 ? -49.524 -8.143 48.471 1.00 60.72 218 GLN A C 1
ATOM 1706 O O . GLN A 1 218 ? -50.677 -7.900 48.811 1.00 60.72 218 GLN A O 1
ATOM 1711 N N . ALA A 1 219 ? -49.184 -9.309 47.908 1.00 58.22 219 ALA A N 1
ATOM 1712 C CA . ALA A 1 219 ? -50.100 -10.438 47.742 1.00 58.22 219 ALA A CA 1
ATOM 1713 C C . ALA A 1 219 ? -50.200 -11.326 48.997 1.00 58.22 219 ALA A C 1
ATOM 1715 O O . ALA A 1 219 ? -51.201 -12.013 49.166 1.00 58.22 219 ALA A O 1
ATOM 1716 N N . LEU A 1 220 ? -49.187 -11.312 49.869 1.00 56.78 220 LEU A N 1
ATOM 1717 C CA . LEU A 1 220 ? -49.161 -12.110 51.101 1.00 56.78 220 LEU A CA 1
ATOM 1718 C C . LEU A 1 220 ? -49.799 -11.381 52.293 1.00 56.78 220 LEU A C 1
ATOM 1720 O O . LEU A 1 220 ? -50.331 -12.036 53.179 1.00 56.78 220 LEU A O 1
ATOM 1724 N N . ASP A 1 221 ? -49.837 -10.046 52.271 1.00 58.56 221 ASP A N 1
ATOM 1725 C CA . ASP A 1 221 ? -50.537 -9.235 53.283 1.00 58.56 221 ASP A CA 1
ATOM 1726 C C . ASP A 1 221 ? -52.079 -9.290 53.148 1.00 58.56 221 ASP A C 1
ATOM 1728 O O . ASP A 1 221 ? -52.796 -8.765 53.995 1.00 58.56 221 ASP A O 1
ATOM 1732 N N . GLY A 1 222 ? -52.609 -9.904 52.080 1.00 55.12 222 GLY A N 1
ATOM 1733 C CA . GLY A 1 222 ? -54.049 -9.992 51.803 1.00 55.12 222 GLY A CA 1
ATOM 1734 C C . GLY A 1 222 ? -54.754 -11.247 52.329 1.00 55.12 222 GLY A C 1
ATOM 1735 O O . GLY A 1 222 ? -55.973 -11.334 52.197 1.00 55.12 222 GLY A O 1
ATOM 1736 N N . GLU A 1 223 ? -54.031 -12.221 52.895 1.00 54.00 223 GLU A N 1
ATOM 1737 C CA . GLU A 1 223 ? -54.620 -13.502 53.335 1.00 54.00 223 GLU A CA 1
ATOM 1738 C C . GLU A 1 223 ? -54.868 -13.613 54.853 1.00 54.00 223 GLU A C 1
ATOM 1740 O O . GLU A 1 223 ? -55.456 -14.597 55.293 1.00 54.00 223 GLU A O 1
ATOM 1745 N N . GLU A 1 224 ? -54.519 -12.607 55.665 1.00 55.12 224 GLU A N 1
ATOM 1746 C CA . GLU A 1 224 ? -54.809 -12.631 57.116 1.00 55.12 224 GLU A CA 1
ATOM 1747 C C . GLU A 1 224 ? -56.247 -12.190 57.489 1.00 55.12 224 GLU A C 1
ATOM 1749 O O . GLU A 1 224 ? -56.626 -12.255 58.656 1.00 55.12 224 GLU A O 1
ATOM 1754 N N . GLU A 1 225 ? -57.096 -11.805 56.527 1.00 53.34 225 GLU A N 1
ATOM 1755 C CA . GLU A 1 225 ? -58.481 -11.342 56.774 1.00 53.34 225 GLU A CA 1
ATOM 1756 C C . GLU A 1 225 ? -59.558 -12.431 56.544 1.00 53.34 225 GLU A C 1
ATOM 1758 O O . GLU A 1 225 ? -60.692 -12.128 56.177 1.00 53.34 225 GLU A O 1
ATOM 1763 N N . PHE A 1 226 ? -59.235 -13.720 56.723 1.00 51.88 226 PHE A N 1
ATOM 1764 C CA . PHE A 1 226 ? -60.200 -14.821 56.510 1.00 51.88 226 PHE A CA 1
ATOM 1765 C C . PHE A 1 226 ? -60.502 -15.710 57.730 1.00 51.88 226 PHE A C 1
ATOM 1767 O O . PHE A 1 226 ? -61.338 -16.608 57.622 1.00 51.88 226 PHE A O 1
ATOM 1774 N N . ASP A 1 227 ? -59.924 -15.432 58.904 1.00 53.00 227 ASP A N 1
ATOM 1775 C CA . ASP A 1 227 ? -60.089 -16.277 60.104 1.00 53.00 227 ASP A CA 1
ATOM 1776 C C . ASP A 1 227 ? -61.242 -15.869 61.054 1.00 53.00 227 ASP A C 1
ATOM 1778 O O . ASP A 1 227 ? -61.427 -16.473 62.111 1.00 53.00 227 ASP A O 1
ATOM 1782 N N . GLU A 1 228 ? -62.092 -14.900 60.687 1.00 57.91 228 GLU A N 1
ATOM 1783 C CA . GLU A 1 228 ? -63.173 -14.398 61.564 1.00 57.91 228 GLU A CA 1
ATOM 1784 C C . GLU A 1 228 ? -64.576 -14.999 61.296 1.00 57.91 228 GLU A C 1
ATOM 1786 O O . GLU A 1 228 ? -65.597 -14.432 61.685 1.00 57.91 228 GLU A O 1
ATOM 1791 N N . LEU A 1 229 ? -64.673 -16.172 60.657 1.00 57.06 229 LEU A N 1
ATOM 1792 C CA . LEU A 1 229 ? -65.963 -16.824 60.352 1.00 57.06 229 LEU A CA 1
ATOM 1793 C C . LEU A 1 229 ? -66.049 -18.288 60.820 1.00 57.06 229 LEU A C 1
ATOM 1795 O O . LEU A 1 229 ? -66.494 -19.168 60.084 1.00 57.06 229 LEU A O 1
ATOM 1799 N N . VAL A 1 230 ? -65.696 -18.556 62.081 1.00 61.75 230 VAL A N 1
ATOM 1800 C CA . VAL A 1 230 ? -66.043 -19.825 62.749 1.00 61.75 230 VAL A CA 1
ATOM 1801 C C . VAL A 1 230 ? -67.206 -19.593 63.725 1.00 61.75 230 VAL A C 1
ATOM 1803 O O . VAL A 1 230 ? -67.014 -18.971 64.771 1.00 61.75 230 VAL A O 1
ATOM 1806 N N . PRO A 1 231 ? -68.429 -20.073 63.427 1.00 57.56 231 PRO A N 1
ATOM 1807 C CA . PRO A 1 231 ? -69.569 -19.900 64.316 1.00 57.56 231 PRO A CA 1
ATOM 1808 C C . PRO A 1 231 ? -69.454 -20.824 65.534 1.00 57.56 231 PRO A C 1
ATOM 1810 O O . PRO A 1 231 ? -69.324 -22.043 65.415 1.00 57.56 231 PRO A O 1
ATOM 1813 N N . SER A 1 232 ? -69.548 -20.231 66.723 1.00 60.59 232 SER A N 1
ATOM 1814 C CA . SER A 1 232 ? -69.628 -20.940 67.995 1.00 60.59 232 SER A CA 1
ATOM 1815 C C . SER A 1 232 ? -71.020 -21.554 68.197 1.00 60.59 232 SER A C 1
ATOM 1817 O O . SER A 1 232 ? -71.999 -20.896 68.540 1.00 60.59 232 SER A O 1
ATOM 1819 N N . GLY A 1 233 ? -71.106 -22.865 68.016 1.00 51.38 233 GLY A N 1
ATOM 1820 C CA . GLY A 1 233 ? -72.181 -23.712 68.532 1.00 51.38 233 GLY A CA 1
ATOM 1821 C C . GLY A 1 233 ? -71.556 -25.066 68.842 1.00 51.38 233 GLY A C 1
ATOM 1822 O O . GLY A 1 233 ? -70.720 -25.538 68.088 1.00 51.38 233 GLY A O 1
ATOM 1823 N N . GLY A 1 234 ? -71.819 -25.757 69.934 1.00 52.78 234 GLY A N 1
ATOM 1824 C CA . GLY A 1 234 ? -72.887 -25.702 70.911 1.00 52.78 234 GLY A CA 1
ATOM 1825 C C . GLY A 1 234 ? -72.856 -27.068 71.610 1.00 52.78 234 GLY A C 1
ATOM 1826 O O . GLY A 1 234 ? -72.538 -28.081 70.999 1.00 52.78 234 GLY A O 1
ATOM 1827 N N . THR A 1 235 ? -73.118 -27.044 72.906 1.00 53.22 235 THR A N 1
ATOM 1828 C CA . THR A 1 235 ? -73.187 -28.120 73.909 1.00 53.22 235 THR A CA 1
ATOM 1829 C C . THR A 1 235 ? -73.882 -29.446 73.546 1.00 53.22 235 THR A C 1
ATOM 1831 O O . THR A 1 235 ? -74.795 -29.463 72.726 1.00 53.22 235 THR A O 1
ATOM 1834 N N . ALA A 1 236 ? -73.563 -30.457 74.381 1.00 48.44 236 ALA A N 1
ATOM 1835 C CA . ALA A 1 236 ? -74.235 -31.740 74.694 1.00 48.44 236 ALA A CA 1
ATOM 1836 C C . ALA A 1 236 ? -73.523 -32.967 74.075 1.00 48.44 236 ALA A C 1
ATOM 1838 O O . ALA A 1 236 ? -73.299 -32.992 72.873 1.00 48.44 236 ALA A O 1
ATOM 1839 N N . LEU A 1 237 ? -73.094 -34.003 74.808 1.00 46.22 237 LEU A N 1
ATOM 1840 C CA . LEU A 1 237 ? -73.445 -34.564 76.124 1.00 46.22 237 LEU A CA 1
ATOM 1841 C C . LEU A 1 237 ? -72.196 -35.121 76.828 1.00 46.22 237 LEU A C 1
ATOM 1843 O O . LEU A 1 237 ? -71.260 -35.527 76.105 1.00 46.22 237 LEU A O 1
#

Mean predicted aligned error: 16.24 Å

Secondary structure (DSSP, 8-state):
-HHHHHHHHHHHHHHHHS-----SS-HHHHHHHHHHHHHHHHHHHHHHHHHHHT-TTSHHHHHHHHHHHHHHHHHHHHHHHHHHHHHTB-HHHHHHHHHHHHHHH-SS--HHHHHHHHHHHHHTT--HHHHHHHHHHHHHHHHHHHHHHHH-GGG---HHHHHHHHHHHHHHHHHHHHHHHHHHH--BGGGSHHHHHHHHHHHHHS-THHHHHHHHHHHHTTSTT--S---------

Radius of gyration: 34.42 Å; Cα contacts (8 Å, |Δi|>4): 139; chains: 1; bounding box: 98×75×100 Å

Solvent-accessible surface area (backbone atoms only — not comparable to full-atom values): 13467 Å² total; per-residue (Å²): 112,72,68,57,60,56,51,51,56,50,51,55,52,55,61,72,65,66,73,90,79,84,84,86,83,50,71,76,64,46,55,60,52,49,54,53,46,50,52,50,49,50,50,49,48,53,51,47,51,54,17,57,72,62,32,85,87,31,68,61,23,45,68,54,50,52,58,51,38,50,48,53,46,52,52,50,46,50,49,52,51,52,47,33,69,76,60,45,36,32,64,67,24,49,52,41,24,47,51,36,45,48,67,70,50,47,89,72,88,53,79,72,62,55,57,63,52,54,59,36,38,66,77,64,64,56,57,63,86,57,50,51,58,30,55,50,19,50,52,47,27,53,51,23,45,54,48,26,67,75,70,24,76,94,69,50,90,48,74,35,48,54,48,22,56,51,21,50,54,49,29,51,53,32,40,52,52,49,30,53,43,26,73,63,66,30,56,49,56,85,72,34,70,64,51,53,51,49,51,48,48,50,56,64,70,53,54,66,54,69,54,54,52,49,57,50,53,64,59,60,74,66,67,78,84,69,82,88,80,77,84,92,78,80,88,89,132